Protein AF-A0A7S1CTX1-F1 (afdb_monomer_lite)

Radius of gyration: 21.97 Å; chains: 1; bounding box: 51×62×49 Å

Structure (mmCIF, N/CA/C/O backbone):
data_AF-A0A7S1CTX1-F1
#
_entry.id   AF-A0A7S1CTX1-F1
#
loop_
_atom_site.group_PDB
_atom_site.id
_atom_site.type_symbol
_atom_site.label_atom_id
_atom_site.label_alt_id
_atom_site.label_comp_id
_atom_site.label_asym_id
_atom_site.label_entity_id
_atom_site.label_seq_id
_atom_site.pdbx_PDB_ins_code
_atom_site.Cartn_x
_atom_site.Cartn_y
_atom_site.Cartn_z
_atom_site.occupancy
_atom_site.B_iso_or_equiv
_atom_site.auth_seq_id
_atom_site.auth_comp_id
_atom_site.auth_asym_id
_atom_site.auth_atom_id
_atom_site.pdbx_PDB_model_num
ATOM 1 N N . TYR A 1 1 ? -3.863 -19.542 8.154 1.00 84.75 1 TYR A N 1
ATOM 2 C CA . TYR A 1 1 ? -3.007 -18.453 8.665 1.00 84.75 1 TYR A CA 1
ATOM 3 C C . TYR A 1 1 ? -3.850 -17.193 8.771 1.00 84.75 1 TYR A C 1
ATOM 5 O O . TYR A 1 1 ? -4.813 -17.083 8.024 1.00 84.75 1 TYR A O 1
ATOM 13 N N . VAL A 1 2 ? -3.545 -16.297 9.710 1.00 85.94 2 VAL A N 1
ATOM 14 C CA . VAL A 1 2 ? -4.169 -14.970 9.842 1.00 85.94 2 VAL A CA 1
ATOM 15 C C . VAL A 1 2 ? -3.058 -13.960 10.085 1.00 85.94 2 VAL A C 1
ATOM 17 O O . VAL A 1 2 ? -2.150 -14.244 10.861 1.00 85.94 2 VAL A O 1
ATOM 20 N N . VAL A 1 3 ? -3.109 -12.810 9.429 1.00 87.00 3 VAL A N 1
ATOM 21 C CA . VAL A 1 3 ? -2.122 -11.737 9.575 1.00 87.00 3 VAL A CA 1
ATOM 22 C C . VAL A 1 3 ? -2.869 -10.464 9.965 1.00 87.00 3 VAL A C 1
ATOM 24 O O . VAL A 1 3 ? -4.030 -10.299 9.593 1.00 87.00 3 VAL A O 1
ATOM 27 N N . SER A 1 4 ? -2.237 -9.605 10.766 1.00 87.00 4 SER A N 1
ATOM 28 C CA . SER A 1 4 ? -2.781 -8.267 11.018 1.00 87.00 4 SER A CA 1
ATOM 29 C C . SER A 1 4 ? -2.769 -7.451 9.722 1.00 87.00 4 SER A C 1
ATOM 31 O O . SER A 1 4 ? -1.933 -7.685 8.852 1.00 87.00 4 SER A O 1
ATOM 33 N N . MET A 1 5 ? -3.686 -6.499 9.586 1.00 87.31 5 MET A N 1
ATOM 34 C CA . MET A 1 5 ? -3.812 -5.701 8.368 1.00 87.31 5 MET A CA 1
ATOM 35 C C . MET A 1 5 ? -2.553 -4.872 8.092 1.00 87.31 5 MET A C 1
ATOM 37 O O . MET A 1 5 ? -2.053 -4.922 6.978 1.00 87.31 5 MET A O 1
ATOM 41 N N . ASP A 1 6 ? -1.997 -4.197 9.100 1.00 85.81 6 ASP A N 1
ATOM 42 C CA . ASP A 1 6 ? -0.818 -3.333 8.929 1.00 85.81 6 ASP A CA 1
ATOM 43 C C . ASP A 1 6 ? 0.400 -4.068 8.338 1.00 85.81 6 ASP A C 1
ATOM 45 O O . ASP A 1 6 ? 0.887 -3.648 7.291 1.00 85.81 6 ASP A O 1
ATOM 49 N N . PRO A 1 7 ? 0.884 -5.195 8.909 1.00 86.50 7 PRO A N 1
ATOM 50 C CA . PRO A 1 7 ? 2.005 -5.917 8.312 1.00 86.50 7 PRO A CA 1
ATOM 51 C C . PRO A 1 7 ? 1.660 -6.542 6.961 1.00 86.50 7 PRO A C 1
ATOM 53 O O . PRO A 1 7 ? 2.553 -6.717 6.138 1.00 86.50 7 PRO A O 1
ATOM 56 N N . TYR A 1 8 ? 0.386 -6.875 6.719 1.00 88.81 8 TYR A N 1
ATOM 57 C CA . TYR A 1 8 ? -0.061 -7.338 5.410 1.00 88.81 8 TYR A CA 1
ATOM 58 C C . TYR A 1 8 ? 0.026 -6.241 4.348 1.00 88.81 8 TYR A C 1
ATOM 60 O O . TYR A 1 8 ? 0.613 -6.480 3.298 1.00 88.81 8 TYR A O 1
ATOM 68 N N . LEU A 1 9 ? -0.509 -5.052 4.630 1.00 88.50 9 LEU A N 1
ATOM 69 C CA . LEU A 1 9 ? -0.451 -3.911 3.721 1.00 88.50 9 LEU A CA 1
ATOM 70 C C . LEU A 1 9 ? 0.983 -3.459 3.479 1.00 88.50 9 LEU A C 1
ATOM 72 O O . LEU A 1 9 ? 1.321 -3.210 2.331 1.00 88.50 9 LEU A O 1
ATOM 76 N N . GLN A 1 10 ? 1.826 -3.429 4.514 1.00 86.00 10 GLN A N 1
ATOM 77 C CA . GLN A 1 10 ? 3.241 -3.096 4.358 1.00 86.00 10 GLN A CA 1
ATOM 78 C C . GLN A 1 10 ? 3.919 -4.049 3.368 1.00 86.00 10 GLN A C 1
ATOM 80 O O . GLN A 1 10 ? 4.393 -3.619 2.327 1.00 86.00 10 GLN A O 1
ATOM 85 N N . ALA A 1 11 ? 3.864 -5.359 3.625 1.00 85.75 11 ALA A N 1
ATOM 86 C CA . ALA A 1 11 ? 4.488 -6.339 2.739 1.00 85.75 11 ALA A CA 1
ATOM 87 C C . ALA A 1 11 ? 3.868 -6.358 1.330 1.00 85.75 11 ALA A C 1
ATOM 89 O O . ALA A 1 11 ? 4.555 -6.672 0.359 1.00 85.75 11 ALA A O 1
ATOM 90 N N . TYR A 1 12 ? 2.570 -6.057 1.216 1.00 86.81 12 TYR A N 1
ATOM 91 C CA . TYR A 1 12 ?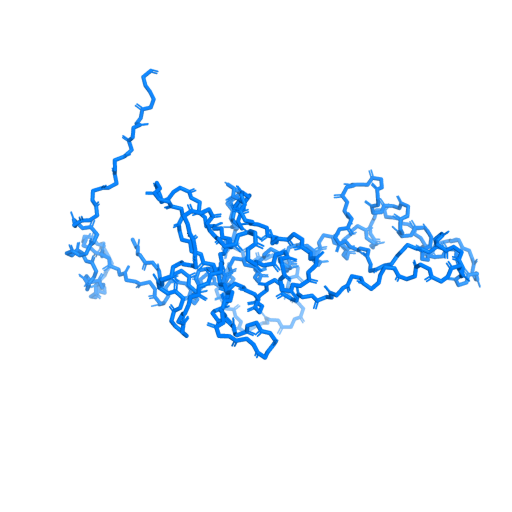 1.887 -5.953 -0.068 1.00 86.81 12 TYR A CA 1
ATOM 92 C C . TYR A 1 12 ? 2.392 -4.758 -0.878 1.00 86.81 12 TYR A C 1
ATOM 94 O O . TYR A 1 12 ? 2.821 -4.934 -2.015 1.00 86.81 12 TYR A O 1
ATOM 102 N N . LEU A 1 13 ? 2.372 -3.564 -0.284 1.00 86.19 13 LEU A N 1
ATOM 103 C CA . LEU A 1 13 ? 2.816 -2.333 -0.933 1.00 86.19 13 LEU A CA 1
ATOM 104 C C . LEU A 1 13 ? 4.307 -2.395 -1.271 1.00 86.19 13 LEU A C 1
ATOM 106 O O . LEU A 1 13 ? 4.663 -2.075 -2.400 1.00 86.19 13 LEU A O 1
ATOM 110 N N . ASP A 1 14 ? 5.138 -2.927 -0.369 1.00 83.06 14 ASP A N 1
ATOM 111 C CA . ASP A 1 14 ? 6.567 -3.151 -0.619 1.00 83.06 14 ASP A CA 1
ATOM 112 C C . ASP A 1 14 ? 6.781 -4.071 -1.831 1.00 83.06 14 ASP A C 1
ATOM 114 O O . ASP A 1 14 ? 7.590 -3.783 -2.711 1.00 83.06 14 ASP A O 1
ATOM 118 N N . SER A 1 15 ? 6.038 -5.183 -1.920 1.00 81.88 15 SER A N 1
ATOM 119 C CA . SER A 1 15 ? 6.163 -6.099 -3.062 1.00 81.88 15 SER A CA 1
ATOM 120 C C . SER A 1 15 ? 5.681 -5.460 -4.361 1.00 81.88 15 SER A C 1
ATOM 122 O O . SER A 1 15 ? 6.286 -5.702 -5.404 1.00 81.88 15 SER A O 1
ATOM 124 N N . VAL A 1 16 ? 4.594 -4.686 -4.321 1.00 82.94 16 VAL A N 1
ATOM 125 C CA . VAL A 1 16 ? 4.087 -3.970 -5.498 1.00 82.94 16 VAL A CA 1
ATOM 126 C C . VAL A 1 16 ? 5.106 -2.932 -5.962 1.00 82.94 16 VAL A C 1
ATOM 128 O O . VAL A 1 16 ? 5.392 -2.885 -7.154 1.00 82.94 16 VAL A O 1
ATOM 131 N N . GLN A 1 17 ? 5.697 -2.163 -5.044 1.00 82.88 17 GLN A N 1
ATOM 132 C CA . GLN A 1 17 ? 6.730 -1.174 -5.352 1.00 82.88 17 GLN A CA 1
ATOM 133 C C . GLN A 1 17 ? 7.965 -1.833 -5.976 1.00 82.88 17 GLN A C 1
ATOM 135 O O . GLN A 1 17 ? 8.401 -1.414 -7.043 1.00 82.88 17 GLN A O 1
ATOM 140 N N . GLN A 1 18 ? 8.471 -2.923 -5.393 1.00 82.00 18 GLN A N 1
ATOM 141 C CA . GLN A 1 18 ? 9.609 -3.664 -5.953 1.00 82.00 18 GLN A CA 1
ATOM 142 C C . GLN A 1 18 ? 9.322 -4.216 -7.355 1.00 82.00 18 GLN A C 1
ATOM 144 O O . GLN A 1 18 ? 10.168 -4.134 -8.248 1.00 82.00 18 GLN A O 1
ATOM 149 N N . ASP A 1 19 ? 8.133 -4.787 -7.568 1.00 82.25 19 ASP A N 1
ATOM 150 C CA . ASP A 1 19 ? 7.748 -5.318 -8.876 1.00 82.25 19 ASP A CA 1
ATOM 151 C C . ASP A 1 19 ? 7.586 -4.172 -9.900 1.00 82.25 19 ASP A C 1
ATOM 153 O O . ASP A 1 19 ? 7.975 -4.316 -11.062 1.00 82.25 19 ASP A O 1
ATOM 157 N N . GLN A 1 20 ? 7.054 -3.019 -9.481 1.00 84.81 20 GLN A N 1
ATOM 158 C CA . GLN A 1 20 ? 6.972 -1.810 -10.301 1.00 84.81 20 GLN A CA 1
ATOM 159 C C . GLN A 1 20 ? 8.365 -1.296 -10.681 1.00 84.81 20 GLN A C 1
ATOM 161 O O . GLN A 1 20 ? 8.631 -1.157 -11.875 1.00 84.81 20 GLN A O 1
ATOM 166 N N . GLU A 1 21 ? 9.264 -1.100 -9.715 1.00 84.56 21 GLU A N 1
ATOM 167 C CA . GLU A 1 21 ? 10.652 -0.672 -9.932 1.00 84.56 21 GLU A CA 1
ATOM 168 C C . GLU A 1 21 ? 11.381 -1.603 -10.904 1.00 84.56 21 GLU A C 1
ATOM 170 O O . GLU A 1 21 ? 11.943 -1.147 -11.905 1.00 84.56 21 GLU A O 1
ATOM 175 N N . TYR A 1 22 ? 11.292 -2.917 -10.680 1.00 84.56 22 TYR A N 1
ATOM 176 C CA . TYR A 1 22 ? 11.869 -3.915 -11.577 1.00 84.56 22 TYR A CA 1
ATOM 177 C C . TYR A 1 22 ? 11.322 -3.784 -13.002 1.00 84.56 22 TYR A C 1
ATOM 179 O O . TYR A 1 22 ? 12.086 -3.785 -13.971 1.00 84.56 22 TYR A O 1
ATOM 187 N N . ASN A 1 23 ? 10.000 -3.647 -13.151 1.00 85.94 23 ASN A N 1
ATOM 188 C CA . ASN A 1 23 ? 9.375 -3.477 -14.459 1.00 85.94 23 ASN A CA 1
ATOM 189 C C . ASN A 1 23 ? 9.864 -2.192 -15.142 1.00 85.94 23 ASN A C 1
ATOM 191 O O . ASN A 1 23 ? 10.176 -2.227 -16.336 1.00 85.94 23 ASN A O 1
ATOM 195 N N . CYS A 1 24 ? 9.981 -1.083 -14.403 1.00 88.31 24 CYS A N 1
ATOM 196 C CA . CYS A 1 24 ? 10.507 0.179 -14.921 1.00 88.31 24 CYS A CA 1
ATOM 197 C C . CYS A 1 24 ? 11.950 0.022 -15.417 1.00 88.31 24 CYS A C 1
ATOM 199 O O . CYS A 1 24 ? 12.256 0.396 -16.552 1.00 88.31 24 CYS A O 1
ATOM 201 N N . GLU A 1 25 ? 12.834 -0.577 -14.613 1.00 86.81 25 GLU A N 1
ATOM 202 C CA . GLU A 1 25 ? 14.235 -0.816 -14.982 1.00 86.81 25 GLU A CA 1
ATOM 203 C C . GLU A 1 25 ? 14.375 -1.758 -16.182 1.00 86.81 25 GLU A C 1
ATOM 205 O O . GLU A 1 25 ? 15.194 -1.522 -17.084 1.00 86.81 25 GLU A O 1
ATOM 210 N N . TYR A 1 26 ? 13.558 -2.812 -16.219 1.00 85.88 26 TYR A N 1
ATOM 211 C CA . TYR A 1 26 ? 13.533 -3.773 -17.312 1.00 85.88 26 TYR A CA 1
ATOM 212 C C . TYR A 1 26 ? 13.099 -3.112 -18.621 1.00 85.88 26 TYR A C 1
ATOM 214 O O . TYR A 1 26 ? 13.799 -3.245 -19.632 1.00 85.88 26 TYR A O 1
ATOM 222 N N . ALA A 1 27 ? 11.985 -2.374 -18.600 1.00 87.00 27 ALA A N 1
ATOM 223 C CA . ALA A 1 27 ? 11.465 -1.664 -19.761 1.00 87.00 27 ALA A CA 1
ATOM 224 C C . ALA A 1 27 ? 12.459 -0.597 -20.241 1.00 87.00 27 ALA A C 1
ATOM 226 O O . ALA A 1 27 ? 12.798 -0.566 -21.429 1.00 87.00 27 ALA A O 1
ATOM 227 N N . ARG A 1 28 ? 13.022 0.199 -19.322 1.00 85.50 28 ARG A N 1
ATOM 228 C CA . ARG A 1 28 ? 14.090 1.172 -19.602 1.00 85.50 28 ARG A CA 1
ATOM 229 C C . ARG A 1 28 ? 15.272 0.533 -20.332 1.00 85.50 28 ARG A C 1
ATOM 231 O O . ARG A 1 28 ? 15.699 1.024 -21.379 1.00 85.50 28 ARG A O 1
ATOM 238 N N . SER A 1 29 ? 15.783 -0.576 -19.803 1.00 84.12 29 SER A N 1
ATOM 239 C CA . SER A 1 29 ? 17.017 -1.196 -20.296 1.00 84.12 29 SER A CA 1
ATOM 240 C C . SER A 1 29 ? 16.830 -2.013 -21.575 1.00 84.12 29 SER A C 1
ATOM 242 O O . SER A 1 29 ? 17.729 -2.045 -22.417 1.00 84.12 29 SER A O 1
ATOM 244 N N . ASN A 1 30 ? 15.686 -2.683 -21.737 1.00 83.56 30 ASN A N 1
ATOM 245 C CA . ASN A 1 30 ? 15.504 -3.699 -22.780 1.00 83.56 30 ASN A CA 1
ATOM 246 C C . ASN A 1 30 ? 14.468 -3.326 -23.843 1.00 83.56 30 ASN A C 1
ATOM 248 O O . ASN A 1 30 ? 14.517 -3.871 -24.946 1.00 83.56 30 ASN A O 1
ATOM 252 N N . GLU A 1 31 ? 13.540 -2.418 -23.541 1.00 86.62 31 GLU A N 1
ATOM 253 C CA . GLU A 1 31 ? 12.370 -2.182 -24.392 1.00 86.62 31 GLU A CA 1
ATOM 254 C C . GLU A 1 31 ? 12.309 -0.759 -24.950 1.00 86.62 31 GLU A C 1
ATOM 256 O O . GLU A 1 31 ? 11.983 -0.586 -26.125 1.00 86.62 31 GLU A O 1
ATOM 261 N N . CYS A 1 32 ? 12.653 0.253 -24.150 1.00 85.00 32 CYS A N 1
ATOM 262 C CA . CYS A 1 32 ? 12.519 1.655 -24.543 1.00 85.00 32 CYS A CA 1
ATOM 263 C C . CYS A 1 32 ? 13.621 2.125 -25.503 1.00 85.00 32 CYS A C 1
ATOM 265 O O . CYS A 1 32 ? 13.388 3.000 -26.333 1.00 85.00 32 CYS A O 1
ATOM 267 N N . GLY A 1 33 ? 14.820 1.531 -25.448 1.00 80.19 33 GLY A N 1
ATOM 268 C CA . GLY A 1 33 ? 15.879 1.778 -26.438 1.00 80.19 33 GLY A CA 1
ATOM 269 C C . GLY A 1 33 ? 16.390 3.227 -26.505 1.00 80.19 33 GLY A C 1
ATOM 270 O O . GLY A 1 33 ? 17.017 3.606 -27.497 1.00 80.19 33 GLY A O 1
ATOM 271 N N . CYS A 1 34 ? 16.157 4.033 -25.465 1.00 78.00 34 CYS A N 1
ATOM 272 C CA . CYS A 1 34 ? 16.437 5.473 -25.457 1.00 78.00 34 CYS A CA 1
ATOM 273 C C . CYS A 1 34 ? 17.939 5.825 -25.433 1.00 78.00 34 CYS A C 1
ATOM 275 O O . CYS A 1 34 ? 18.313 6.949 -25.754 1.00 78.00 34 CYS A O 1
ATOM 277 N N . TYR A 1 35 ? 18.823 4.859 -25.153 1.00 67.38 35 TYR A N 1
ATOM 278 C CA . TYR A 1 35 ? 20.280 5.052 -25.062 1.00 67.38 35 TYR A CA 1
ATOM 279 C C . TYR A 1 35 ? 21.016 5.277 -26.404 1.00 67.38 35 TYR A C 1
ATOM 281 O O . TYR A 1 35 ? 22.217 5.533 -26.392 1.00 67.38 35 TYR A O 1
ATOM 289 N N . ASN A 1 36 ? 20.344 5.189 -27.562 1.00 57.12 36 ASN A N 1
ATOM 290 C CA . ASN A 1 36 ? 20.993 5.257 -28.887 1.00 57.12 36 ASN A CA 1
ATOM 291 C C . ASN A 1 36 ? 20.705 6.530 -29.710 1.00 57.12 36 ASN A C 1
ATOM 293 O O . ASN A 1 36 ? 21.200 6.646 -30.834 1.00 57.12 36 ASN A O 1
ATOM 297 N N . ASN A 1 37 ? 19.944 7.493 -29.181 1.00 51.88 37 ASN A N 1
ATOM 298 C CA . ASN A 1 37 ? 19.634 8.742 -29.883 1.00 51.88 37 ASN A CA 1
ATOM 299 C C . ASN A 1 37 ? 20.464 9.882 -29.272 1.00 51.88 37 ASN A C 1
ATOM 301 O O . ASN A 1 37 ? 20.186 10.326 -28.169 1.00 51.88 37 ASN A O 1
ATOM 305 N N . GLY A 1 38 ? 21.537 10.272 -29.966 1.00 49.19 38 GLY A N 1
ATOM 306 C CA . GLY A 1 38 ? 22.668 11.035 -29.424 1.00 49.19 38 GLY A CA 1
ATOM 307 C C . GLY A 1 38 ? 22.374 12.292 -28.587 1.00 49.19 38 GLY A C 1
ATOM 308 O O . GLY A 1 38 ? 21.466 13.056 -28.884 1.00 49.19 38 GLY A O 1
ATOM 309 N N . ASP A 1 39 ? 23.246 12.485 -27.591 1.00 47.75 39 ASP A N 1
ATOM 310 C CA . ASP A 1 39 ? 23.743 13.692 -26.897 1.00 47.75 39 ASP A CA 1
ATOM 311 C C . ASP A 1 39 ? 22.807 14.848 -26.480 1.00 47.75 39 ASP A C 1
ATOM 313 O O . ASP A 1 39 ? 23.293 15.779 -25.835 1.00 47.75 39 ASP A O 1
ATOM 317 N N . ASP A 1 40 ? 21.500 14.818 -26.743 1.00 53.91 40 ASP A N 1
ATOM 318 C CA . ASP A 1 40 ? 20.582 15.856 -26.258 1.00 53.91 40 ASP A CA 1
ATOM 319 C C . ASP A 1 40 ? 19.831 15.365 -25.013 1.00 53.91 40 ASP A C 1
ATOM 321 O O . ASP A 1 40 ? 18.869 14.600 -25.101 1.00 53.91 40 ASP A O 1
ATOM 325 N N . TYR A 1 41 ? 20.267 15.832 -23.839 1.00 51.22 41 TYR A N 1
ATOM 326 C CA . TYR A 1 41 ? 19.715 15.507 -22.512 1.00 51.22 41 TYR A CA 1
ATOM 327 C C . TYR A 1 41 ? 18.174 15.602 -22.427 1.00 51.22 41 TYR A C 1
ATOM 329 O O . TYR A 1 41 ? 17.567 14.867 -21.658 1.00 51.22 41 TYR A O 1
ATOM 337 N N . GLY A 1 42 ? 17.524 16.445 -23.241 1.00 55.97 42 GLY A N 1
ATOM 338 C CA . GLY A 1 42 ? 16.058 16.584 -23.279 1.00 55.97 42 GLY A CA 1
ATOM 339 C C . GLY A 1 42 ? 15.311 15.556 -24.143 1.00 55.97 42 GLY A C 1
ATOM 340 O O . GLY A 1 42 ? 14.082 15.543 -24.141 1.00 55.97 42 GLY A O 1
ATOM 341 N N . THR A 1 43 ? 16.015 14.714 -24.905 1.00 66.38 43 THR A N 1
ATOM 342 C CA . THR A 1 43 ? 15.404 13.660 -25.741 1.00 66.38 43 THR A CA 1
ATOM 343 C C . THR A 1 43 ? 15.278 12.327 -25.013 1.00 66.38 43 THR A C 1
ATOM 345 O O . THR A 1 43 ? 14.385 11.548 -25.337 1.00 66.38 43 THR A O 1
ATOM 348 N N . PHE A 1 44 ? 16.131 12.085 -24.014 1.00 76.94 44 PHE A N 1
ATOM 349 C CA . PHE A 1 44 ? 16.135 10.846 -23.241 1.00 76.94 44 PHE A CA 1
ATOM 350 C C . PHE A 1 44 ? 14.900 10.740 -22.339 1.00 76.94 44 PHE A C 1
ATOM 352 O O . PHE A 1 44 ? 14.148 9.781 -22.454 1.00 76.94 44 PHE A O 1
ATOM 359 N N . GLU A 1 45 ? 14.629 11.767 -21.533 1.00 79.62 45 GLU A N 1
ATOM 360 C CA . GLU A 1 45 ? 13.484 11.799 -20.611 1.00 79.62 45 GLU A CA 1
ATOM 361 C C . GLU A 1 45 ? 12.138 11.764 -21.354 1.00 79.62 45 GLU A C 1
ATOM 363 O O . GLU A 1 45 ? 11.241 11.012 -20.992 1.00 79.62 45 GLU A O 1
ATOM 368 N N . LYS A 1 46 ? 12.024 12.487 -22.478 1.00 83.44 46 LYS A N 1
ATOM 369 C CA . LYS A 1 46 ? 10.848 12.423 -23.367 1.00 83.44 46 LYS A CA 1
ATOM 370 C C . LYS A 1 46 ? 10.662 11.046 -24.003 1.00 83.44 46 LYS A C 1
ATOM 372 O O . LYS A 1 46 ? 9.535 10.580 -24.124 1.00 83.44 46 LYS A O 1
ATOM 377 N N . CYS A 1 47 ? 11.758 10.391 -24.389 1.00 85.31 47 CYS A N 1
ATOM 378 C CA . CYS A 1 47 ? 11.727 9.034 -24.930 1.00 85.31 47 CYS A CA 1
ATOM 379 C C . CYS A 1 47 ? 11.266 8.013 -23.880 1.00 85.31 47 CYS A C 1
ATOM 381 O O . CYS A 1 47 ? 10.434 7.162 -24.195 1.00 85.31 47 CYS A O 1
ATOM 383 N N . GLU A 1 48 ? 11.772 8.102 -22.645 1.00 86.06 48 GLU A N 1
ATOM 384 C CA . GLU A 1 48 ? 11.339 7.234 -21.542 1.00 86.06 48 GLU A CA 1
ATOM 385 C C . GLU A 1 48 ? 9.871 7.470 -21.193 1.00 86.06 48 GLU A C 1
ATOM 387 O O . GLU A 1 48 ? 9.104 6.509 -21.153 1.00 86.06 48 GLU A O 1
ATOM 392 N N . TYR A 1 49 ? 9.467 8.735 -21.045 1.00 87.69 49 TYR A N 1
ATOM 393 C CA . TYR A 1 49 ? 8.076 9.118 -20.822 1.00 87.69 49 TYR A CA 1
ATOM 394 C C . TYR A 1 49 ? 7.156 8.515 -21.887 1.00 87.69 49 TYR A C 1
ATOM 396 O O . TYR A 1 49 ? 6.233 7.771 -21.563 1.00 87.69 49 TYR A O 1
ATOM 404 N N . ASP A 1 50 ? 7.437 8.757 -23.173 1.00 87.00 50 ASP A N 1
ATOM 405 C CA . ASP A 1 50 ? 6.622 8.220 -24.265 1.00 87.00 50 ASP A CA 1
ATOM 406 C C . ASP A 1 50 ? 6.581 6.687 -24.237 1.00 87.00 50 ASP A C 1
ATOM 408 O O . ASP A 1 50 ? 5.541 6.085 -24.507 1.00 87.00 50 ASP A O 1
ATOM 412 N N . CYS A 1 51 ? 7.702 6.033 -23.925 1.00 90.69 51 CYS A N 1
ATOM 413 C CA . CYS A 1 51 ? 7.767 4.580 -23.830 1.00 90.69 51 CYS A CA 1
ATOM 414 C C . CYS A 1 51 ? 6.864 4.038 -22.714 1.00 90.69 51 CYS A C 1
ATOM 416 O O . CYS A 1 51 ? 6.056 3.140 -22.970 1.00 90.69 51 CYS A O 1
ATOM 418 N N . PHE A 1 52 ? 6.981 4.588 -21.504 1.00 92.50 52 PHE A N 1
ATOM 419 C CA . PHE A 1 52 ? 6.212 4.155 -20.340 1.00 92.50 52 PHE A CA 1
ATOM 420 C C . PHE A 1 52 ? 4.720 4.443 -20.506 1.00 92.50 52 PHE A C 1
ATOM 422 O O . PHE A 1 52 ? 3.905 3.535 -20.332 1.00 92.50 52 PHE A O 1
ATOM 429 N N . MET A 1 53 ? 4.353 5.642 -20.971 1.00 89.00 53 MET A N 1
ATOM 430 C CA . MET A 1 53 ? 2.955 5.993 -21.247 1.00 89.00 53 MET A CA 1
ATOM 431 C C . MET A 1 53 ? 2.330 5.070 -22.304 1.00 89.00 53 MET A C 1
ATOM 433 O O . MET A 1 53 ? 1.203 4.609 -22.146 1.00 89.00 53 MET A O 1
ATOM 437 N N . ASN A 1 54 ? 3.065 4.722 -23.370 1.00 88.00 54 ASN A N 1
ATOM 438 C CA . ASN A 1 54 ? 2.571 3.783 -24.388 1.00 88.00 54 ASN A CA 1
ATOM 439 C C . ASN A 1 54 ? 2.398 2.347 -23.864 1.00 88.00 54 ASN A C 1
ATOM 441 O O . ASN A 1 54 ? 1.694 1.548 -24.488 1.00 88.00 54 ASN A O 1
ATOM 445 N N . LYS A 1 55 ? 3.053 2.004 -22.752 1.00 89.69 55 LYS A N 1
ATOM 446 C CA . LYS A 1 55 ? 2.984 0.688 -22.110 1.00 89.69 55 LYS A CA 1
ATOM 447 C C . LYS A 1 55 ? 1.990 0.630 -20.948 1.00 89.69 55 LYS A C 1
ATOM 449 O O . LYS A 1 55 ? 1.791 -0.462 -20.423 1.00 89.69 55 LYS A O 1
ATOM 454 N N . GLY A 1 56 ? 1.354 1.746 -20.582 1.00 86.50 56 GLY A N 1
ATOM 455 C CA . GLY A 1 56 ? 0.522 1.821 -19.375 1.00 86.50 56 GLY A CA 1
ATOM 456 C C . GLY A 1 56 ? 1.350 1.630 -18.103 1.00 86.50 56 GLY A C 1
ATOM 457 O O . GLY A 1 56 ? 0.942 0.922 -17.187 1.00 86.50 56 GLY A O 1
ATOM 458 N N . MET A 1 57 ? 2.578 2.153 -18.118 1.00 88.44 57 MET A N 1
ATOM 459 C CA . MET A 1 57 ? 3.513 2.136 -16.996 1.00 88.44 57 MET A CA 1
ATOM 460 C C . MET A 1 57 ? 3.658 3.553 -16.442 1.00 88.44 57 MET A C 1
ATOM 462 O O . MET A 1 57 ? 4.768 4.030 -16.225 1.00 88.44 57 MET A O 1
ATOM 466 N N . GLU A 1 58 ? 2.538 4.258 -16.268 1.00 86.12 58 GLU A N 1
ATOM 467 C CA . GLU A 1 58 ? 2.522 5.645 -15.789 1.00 86.12 58 GLU A CA 1
ATOM 468 C C . GLU A 1 58 ? 3.206 5.781 -14.420 1.00 86.12 58 GLU A C 1
ATOM 470 O O . GLU A 1 58 ? 3.845 6.788 -14.156 1.00 86.12 58 GLU A O 1
ATOM 475 N N . TYR A 1 59 ? 3.173 4.723 -13.605 1.00 83.00 59 TYR A N 1
ATOM 476 C CA . TYR A 1 59 ? 3.870 4.633 -12.317 1.00 83.00 59 TYR A CA 1
ATOM 477 C C . TYR A 1 59 ? 5.410 4.680 -12.415 1.00 83.00 59 TYR A C 1
ATOM 479 O O . TYR A 1 59 ? 6.077 4.799 -11.396 1.00 83.00 59 TYR A O 1
ATOM 487 N N . CYS A 1 60 ? 5.997 4.559 -13.612 1.00 85.50 60 CYS A N 1
ATOM 488 C CA . CYS A 1 60 ? 7.444 4.693 -13.835 1.00 85.50 60 CYS A CA 1
ATOM 489 C C . CYS A 1 60 ? 7.885 6.133 -14.140 1.00 85.50 60 CYS A C 1
ATOM 491 O O . CYS A 1 60 ? 9.050 6.356 -14.484 1.00 85.50 60 CYS A O 1
ATOM 493 N N . VAL A 1 61 ? 6.950 7.084 -14.131 1.00 84.31 61 VAL A N 1
ATOM 494 C CA . VAL A 1 61 ? 7.160 8.454 -14.591 1.00 84.31 61 VAL A CA 1
ATOM 495 C C . VAL A 1 61 ? 6.948 9.425 -13.436 1.00 84.31 61 VAL A C 1
ATOM 497 O O . VAL A 1 61 ? 5.821 9.616 -13.000 1.00 84.31 61 VAL A O 1
ATOM 500 N N . ASP A 1 62 ? 8.014 10.112 -13.025 1.00 75.88 62 ASP A N 1
ATOM 501 C CA . ASP A 1 62 ? 7.937 11.105 -11.941 1.00 75.88 62 ASP A CA 1
ATOM 502 C C . ASP A 1 62 ? 7.334 12.439 -12.404 1.00 75.88 62 ASP A C 1
ATOM 504 O O . ASP A 1 62 ? 6.759 13.180 -11.618 1.00 75.88 62 ASP A O 1
ATOM 508 N N . ASN A 1 63 ? 7.533 12.807 -13.674 1.00 78.69 63 ASN A N 1
ATOM 509 C CA . ASN A 1 63 ? 7.109 14.096 -14.216 1.00 78.69 63 ASN A CA 1
ATOM 510 C C . ASN A 1 63 ? 6.823 14.005 -15.716 1.00 78.69 63 ASN A C 1
ATOM 512 O O . ASN A 1 63 ? 7.440 13.225 -16.440 1.00 78.69 63 ASN A O 1
ATOM 516 N N . ASN A 1 64 ? 5.921 14.858 -16.209 1.00 80.62 64 ASN A N 1
ATOM 517 C CA . ASN A 1 64 ? 5.679 15.002 -17.641 1.00 80.62 64 ASN A CA 1
ATOM 518 C C . ASN A 1 64 ? 6.693 15.980 -18.276 1.00 80.62 64 ASN A C 1
ATOM 520 O O . ASN A 1 64 ? 6.537 17.193 -18.118 1.00 80.62 64 ASN A O 1
ATOM 524 N N . PRO A 1 65 ? 7.670 15.515 -19.082 1.00 78.19 65 PRO A N 1
ATOM 525 C CA . PRO A 1 65 ? 8.686 16.372 -19.697 1.00 78.19 65 PRO A CA 1
ATOM 526 C C . PRO A 1 65 ? 8.142 17.236 -20.853 1.00 78.19 65 PRO A C 1
ATOM 528 O O . PRO A 1 65 ? 8.891 17.998 -21.477 1.00 78.19 65 PRO A O 1
ATOM 531 N N . TYR A 1 66 ? 6.854 17.100 -21.190 1.00 78.50 66 TYR A N 1
ATOM 532 C CA . TYR A 1 66 ? 6.127 17.962 -22.126 1.00 78.50 66 TYR A CA 1
ATOM 533 C C . TYR A 1 66 ? 5.336 19.075 -21.442 1.00 78.50 66 TYR A C 1
ATOM 535 O O . TYR A 1 66 ? 4.782 19.921 -22.147 1.00 78.50 66 TYR A O 1
ATOM 543 N N . ALA A 1 67 ? 5.273 19.089 -20.108 1.00 75.75 67 ALA A N 1
ATOM 544 C CA . ALA A 1 67 ? 4.756 20.237 -19.388 1.00 75.75 67 ALA A CA 1
ATOM 545 C C . ALA A 1 67 ? 5.712 21.412 -19.644 1.00 75.75 67 ALA A C 1
ATOM 547 O O . ALA A 1 67 ? 6.824 21.464 -19.118 1.00 75.75 67 ALA A O 1
ATOM 548 N N . GLU A 1 68 ? 5.323 22.324 -20.540 1.00 56.00 68 GLU A N 1
ATOM 549 C CA . GLU A 1 68 ? 6.004 23.611 -20.657 1.00 56.00 68 GLU A CA 1
ATOM 550 C C . GLU A 1 68 ? 5.905 24.320 -19.301 1.00 56.00 68 GLU A C 1
ATOM 552 O O . GLU A 1 68 ? 4.909 24.158 -18.601 1.00 56.00 68 GLU A O 1
ATOM 557 N N . ASP A 1 69 ? 6.958 25.055 -18.941 1.00 53.16 69 ASP A N 1
ATOM 558 C CA . ASP A 1 69 ? 7.209 25.789 -17.690 1.00 53.16 69 ASP A CA 1
ATOM 559 C C . ASP A 1 69 ? 6.155 26.892 -17.415 1.00 53.16 69 ASP A C 1
ATOM 561 O O . ASP A 1 69 ? 6.459 28.074 -17.269 1.00 53.16 69 ASP A O 1
ATOM 565 N N . ASP A 1 70 ? 4.878 26.513 -17.410 1.00 39.28 70 ASP A N 1
ATOM 566 C CA . ASP A 1 70 ? 3.689 27.359 -17.332 1.00 39.28 70 ASP A CA 1
ATOM 567 C C . ASP A 1 70 ? 2.989 27.122 -15.984 1.00 39.28 70 ASP A C 1
ATOM 569 O O . ASP A 1 70 ? 1.774 26.949 -15.892 1.00 39.28 70 ASP A O 1
ATOM 573 N N . GLY A 1 71 ? 3.794 27.063 -14.915 1.00 44.47 71 GLY A N 1
ATOM 574 C CA . GLY A 1 71 ? 3.363 27.188 -13.516 1.00 44.47 71 GLY A CA 1
ATOM 575 C C . GLY A 1 71 ? 2.375 26.140 -12.992 1.00 44.47 71 GLY A C 1
ATOM 576 O O . GLY A 1 71 ? 1.925 26.269 -11.858 1.00 44.47 71 GLY A O 1
ATOM 577 N N . GLN A 1 72 ? 2.044 25.122 -13.783 1.00 41.12 72 GLN A N 1
ATOM 578 C CA . GLN A 1 72 ? 1.264 23.952 -13.391 1.00 41.12 72 GLN A CA 1
ATOM 579 C C . GLN A 1 72 ? 2.227 22.786 -13.175 1.00 41.12 72 GLN A C 1
ATOM 581 O O . GLN A 1 72 ? 2.133 21.750 -13.826 1.00 41.12 72 GLN A O 1
ATOM 586 N N . GLN A 1 73 ? 3.187 22.976 -12.265 1.00 42.03 73 GLN A N 1
ATOM 587 C CA . GLN A 1 73 ? 3.617 21.840 -11.462 1.00 42.03 73 GLN A CA 1
ATOM 588 C C . GLN A 1 73 ? 2.361 21.442 -10.695 1.00 42.03 73 GLN A C 1
ATOM 590 O O . GLN A 1 73 ? 1.965 22.124 -9.748 1.00 42.03 73 GLN A O 1
ATOM 595 N N . GLU A 1 74 ? 1.664 20.410 -11.167 1.00 43.88 74 GLU A N 1
ATOM 596 C CA . GLU A 1 74 ? 0.902 19.610 -10.228 1.00 43.88 74 GLU A CA 1
ATOM 597 C C . GLU A 1 74 ? 1.969 19.074 -9.279 1.00 43.88 74 GLU A C 1
ATOM 599 O O . GLU A 1 74 ? 2.706 18.151 -9.606 1.00 43.88 74 GLU A O 1
ATOM 604 N N . GLU A 1 75 ? 2.154 19.765 -8.150 1.00 42.56 75 GLU A N 1
ATOM 605 C CA . GLU A 1 75 ? 2.651 19.127 -6.945 1.00 42.56 75 GLU A CA 1
ATOM 606 C C . GLU A 1 75 ? 1.646 17.993 -6.701 1.00 42.56 75 GLU A C 1
ATOM 608 O O . GLU A 1 75 ? 0.620 18.166 -6.031 1.00 42.56 75 GLU A O 1
ATOM 613 N N . GLU A 1 76 ? 1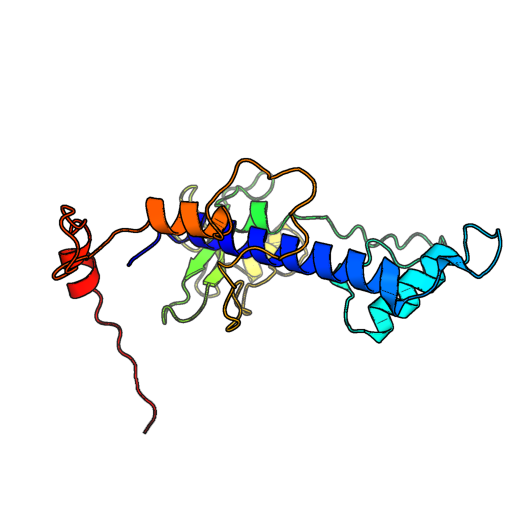.876 16.845 -7.347 1.00 44.88 76 GLU A N 1
ATOM 614 C CA . GLU A 1 76 ? 1.518 15.573 -6.758 1.00 44.88 76 GLU A CA 1
ATOM 615 C C . GLU A 1 76 ? 2.217 15.631 -5.411 1.00 44.88 76 GLU A C 1
ATOM 617 O O . GLU A 1 76 ? 3.427 15.453 -5.300 1.00 44.88 76 GLU A O 1
ATOM 622 N N . ASP A 1 77 ? 1.469 16.084 -4.400 1.00 44.97 77 ASP A N 1
ATOM 623 C CA . ASP A 1 77 ? 1.857 15.849 -3.030 1.00 44.97 77 ASP A CA 1
ATOM 624 C C . ASP A 1 77 ? 2.074 14.340 -2.993 1.00 44.97 77 ASP A C 1
ATOM 626 O O . ASP A 1 77 ? 1.109 13.573 -3.069 1.00 44.97 77 ASP A O 1
ATOM 630 N N . ASP A 1 78 ? 3.343 13.960 -2.987 1.00 46.28 78 ASP A N 1
ATOM 631 C CA . ASP A 1 78 ? 3.845 12.605 -2.884 1.00 46.28 78 ASP A CA 1
ATOM 632 C C . ASP A 1 78 ? 3.507 12.133 -1.467 1.00 46.28 78 ASP A C 1
ATOM 634 O O . ASP A 1 78 ? 4.326 12.117 -0.547 1.00 46.28 78 ASP A O 1
ATOM 638 N N . TRP A 1 79 ? 2.210 11.929 -1.227 1.00 53.78 79 TRP A N 1
ATOM 639 C CA . TRP A 1 79 ? 1.725 11.257 -0.044 1.00 53.78 79 TRP A CA 1
ATOM 640 C C . TRP A 1 79 ? 2.067 9.803 -0.276 1.00 53.78 79 TRP A C 1
ATOM 642 O O . TRP A 1 79 ? 1.350 9.105 -0.995 1.00 53.78 79 TRP A O 1
ATOM 652 N N . ASP A 1 80 ? 3.172 9.376 0.325 1.00 70.00 80 ASP A N 1
ATOM 653 C CA . ASP A 1 80 ? 3.555 7.979 0.336 1.00 70.00 80 ASP A CA 1
ATOM 654 C C . ASP A 1 80 ? 2.343 7.168 0.816 1.00 70.00 80 ASP A C 1
ATOM 656 O O . ASP A 1 80 ? 1.860 7.315 1.947 1.00 70.00 80 ASP A O 1
ATOM 660 N N . LEU A 1 81 ? 1.781 6.356 -0.083 1.00 76.81 81 LEU A N 1
ATOM 661 C CA . LEU A 1 81 ? 0.623 5.527 0.222 1.00 76.81 81 LEU A CA 1
ATOM 662 C C . LEU A 1 81 ? 0.921 4.647 1.444 1.00 76.81 81 LEU A C 1
ATOM 664 O O . LEU A 1 81 ? 0.008 4.391 2.232 1.00 76.81 81 LEU A O 1
ATOM 668 N N . MET A 1 82 ? 2.187 4.253 1.648 1.00 75.62 82 MET A N 1
ATOM 669 C CA . MET A 1 82 ? 2.630 3.522 2.838 1.00 75.62 82 MET A CA 1
ATOM 670 C C . MET A 1 82 ? 2.412 4.305 4.133 1.00 75.62 82 MET A C 1
ATOM 672 O O . MET A 1 82 ? 2.014 3.721 5.143 1.00 75.62 82 MET A O 1
ATOM 676 N N . ASP A 1 83 ? 2.615 5.618 4.113 1.00 80.50 83 ASP A N 1
ATOM 677 C CA . ASP A 1 83 ? 2.366 6.464 5.274 1.00 80.50 83 ASP A CA 1
ATOM 678 C C . ASP A 1 83 ? 0.862 6.589 5.536 1.00 80.50 83 ASP A C 1
ATOM 680 O O . ASP A 1 83 ? 0.413 6.468 6.678 1.00 80.50 83 ASP A O 1
ATOM 684 N N . MET A 1 84 ? 0.056 6.754 4.484 1.00 81.81 84 MET A N 1
ATOM 685 C CA . MET A 1 84 ? -1.392 6.920 4.626 1.00 81.81 84 MET A CA 1
ATOM 686 C C . MET A 1 84 ? -2.111 5.654 5.096 1.00 81.81 84 MET A C 1
ATOM 688 O O . MET A 1 84 ? -3.101 5.770 5.820 1.00 81.81 84 MET A O 1
ATOM 692 N N . VAL A 1 85 ? -1.668 4.457 4.693 1.00 89.06 85 VAL A N 1
ATOM 693 C CA . VAL A 1 85 ? -2.320 3.213 5.143 1.00 89.06 85 VAL A CA 1
ATOM 694 C C . VAL A 1 85 ? -2.164 2.993 6.643 1.00 89.06 85 VAL A C 1
ATOM 696 O O . VAL A 1 85 ? -3.040 2.379 7.261 1.00 89.06 85 VAL A O 1
ATOM 699 N N . GLN A 1 86 ? -1.094 3.523 7.236 1.00 89.12 86 GLN A N 1
ATOM 700 C CA . GLN A 1 86 ? -0.921 3.546 8.680 1.00 89.12 86 GLN A CA 1
ATOM 701 C C . GLN A 1 86 ? -1.821 4.613 9.304 1.00 89.12 86 GLN A C 1
ATOM 703 O O . GLN A 1 86 ? -2.123 5.639 8.702 1.00 89.12 86 GLN A O 1
ATOM 708 N N . CYS A 1 87 ? -2.257 4.385 10.544 1.00 91.44 87 CYS A N 1
ATOM 709 C CA . CYS A 1 87 ? -3.083 5.368 11.232 1.00 91.44 87 CYS A CA 1
ATOM 710 C C . CYS A 1 87 ? -2.282 6.647 11.512 1.00 91.44 87 CYS A C 1
ATOM 712 O O . CYS A 1 87 ? -1.423 6.671 12.398 1.00 91.44 87 CYS A O 1
ATOM 714 N N . GLN A 1 88 ? -2.573 7.715 10.773 1.00 91.31 88 GLN A N 1
ATOM 715 C CA . GLN A 1 88 ? -1.845 8.977 10.845 1.00 91.31 88 GLN A CA 1
ATOM 716 C C . GLN A 1 88 ? -2.772 10.164 11.064 1.00 91.31 88 GLN A C 1
ATOM 718 O O . GLN A 1 88 ? -3.884 10.227 10.550 1.00 91.31 88 GLN A O 1
ATOM 723 N N . GLN A 1 89 ? -2.310 11.147 11.832 1.00 91.44 89 GLN A N 1
ATOM 724 C CA . GLN A 1 89 ? -3.075 12.361 12.088 1.00 91.44 89 GLN A CA 1
ATOM 725 C C . GLN A 1 89 ? -3.099 13.261 10.846 1.00 91.44 89 GLN A C 1
ATOM 727 O O . GLN A 1 89 ? -2.055 13.600 10.296 1.00 91.44 89 GLN A O 1
ATOM 732 N N . LEU A 1 90 ? -4.282 13.734 10.450 1.00 87.62 90 LEU A N 1
ATOM 733 C CA . LEU A 1 90 ? -4.408 14.741 9.396 1.00 87.62 90 LEU A CA 1
ATOM 734 C C . LEU A 1 90 ? -3.930 16.105 9.918 1.00 87.62 90 LEU A C 1
ATOM 736 O O . LEU A 1 90 ? -4.368 16.544 10.984 1.00 87.62 90 LEU A O 1
ATOM 740 N N . ASN A 1 91 ? -3.042 16.767 9.164 1.00 73.50 91 ASN A N 1
ATOM 741 C CA . ASN A 1 91 ? -2.334 18.014 9.502 1.00 73.50 91 ASN A CA 1
ATOM 742 C C . ASN A 1 91 ? -3.116 18.979 10.425 1.00 73.50 91 ASN A C 1
ATOM 744 O O . ASN A 1 91 ? -3.935 19.783 9.982 1.00 73.50 91 ASN A O 1
ATOM 748 N N . GLY A 1 92 ? -2.826 18.921 11.733 1.00 62.69 92 GLY A N 1
ATOM 749 C CA . GLY A 1 92 ? -3.349 19.841 12.754 1.00 62.69 92 GLY A CA 1
ATOM 750 C C . GLY A 1 92 ? -4.801 19.615 13.205 1.00 62.69 92 GLY A C 1
ATOM 751 O O . GLY A 1 92 ? -5.324 20.429 13.971 1.00 62.69 92 GLY A O 1
ATOM 752 N N . GLY A 1 93 ? -5.456 18.541 12.755 1.00 70.50 93 GLY A N 1
ATOM 753 C CA . GLY A 1 93 ? -6.853 18.218 13.058 1.00 70.50 93 GLY A CA 1
ATOM 754 C C . GLY A 1 93 ? -7.052 17.216 14.203 1.00 70.50 93 GLY A C 1
ATOM 755 O O . GLY A 1 93 ? -6.115 16.619 14.724 1.00 70.50 93 GLY A O 1
ATOM 756 N N . SER A 1 94 ? -8.314 17.003 14.591 1.00 88.31 94 SER A N 1
ATOM 757 C CA . SER A 1 94 ? -8.744 15.922 15.505 1.00 88.31 94 SER A CA 1
ATOM 758 C C . SER A 1 94 ? -9.118 14.634 14.758 1.00 88.31 94 SER A C 1
ATOM 760 O O . SER A 1 94 ? -9.849 13.805 15.293 1.00 88.31 94 SER A O 1
ATOM 762 N N . TYR A 1 95 ? -8.661 14.510 13.513 1.00 92.94 95 TYR A N 1
ATOM 763 C CA . TYR A 1 95 ? -8.994 13.418 12.612 1.00 92.94 95 TYR A CA 1
ATOM 764 C C . TYR A 1 95 ? -7.733 12.695 12.165 1.00 92.94 95 TYR A C 1
ATOM 766 O O . TYR A 1 95 ? -6.664 13.300 12.057 1.00 92.94 95 TYR A O 1
ATOM 774 N N . TYR A 1 96 ? -7.892 11.413 11.882 1.00 94.38 96 TYR A N 1
ATOM 775 C CA . TYR A 1 96 ? -6.830 10.510 11.472 1.00 94.38 96 TYR A CA 1
ATOM 776 C C . TYR A 1 96 ? -7.214 9.864 10.148 1.00 94.38 96 TYR A C 1
ATOM 778 O O . TYR A 1 96 ? -8.395 9.670 9.892 1.00 94.38 96 TYR A O 1
ATOM 786 N N . THR A 1 97 ? -6.247 9.551 9.302 1.00 93.25 97 THR A N 1
ATOM 787 C CA . THR A 1 97 ? -6.424 8.744 8.095 1.00 93.25 97 THR A CA 1
ATOM 788 C C . THR A 1 97 ? -5.797 7.377 8.319 1.00 93.25 97 THR A C 1
ATOM 790 O O . THR A 1 97 ? -4.845 7.265 9.085 1.00 93.25 97 THR A O 1
ATOM 793 N N . GLY A 1 98 ? -6.340 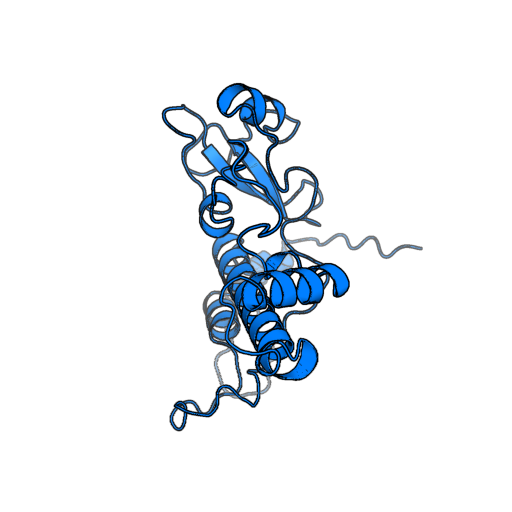6.346 7.687 1.00 93.62 98 GLY A N 1
ATOM 794 C CA . GLY A 1 98 ? -5.801 4.993 7.771 1.00 93.62 98 GLY A CA 1
ATOM 795 C C . GLY A 1 98 ? -6.564 4.023 6.881 1.00 93.62 98 GLY A C 1
ATOM 796 O O . GLY A 1 98 ? -7.671 4.321 6.416 1.00 93.62 98 GLY A O 1
ATOM 797 N N . ALA A 1 99 ? -5.989 2.848 6.656 1.00 94.25 99 ALA A N 1
ATOM 798 C CA . ALA A 1 99 ? -6.680 1.761 5.981 1.00 94.25 99 ALA A CA 1
ATOM 799 C C . ALA A 1 99 ? -7.674 1.056 6.924 1.00 94.25 99 ALA A C 1
ATOM 801 O O . ALA A 1 99 ? -7.466 0.985 8.135 1.00 94.25 99 ALA A O 1
ATOM 802 N N . TYR A 1 100 ? -8.757 0.504 6.375 1.00 92.94 100 TYR A N 1
ATOM 803 C CA . TYR A 1 100 ? -9.667 -0.393 7.086 1.00 92.94 100 TYR A CA 1
ATOM 804 C C . TYR A 1 100 ? -10.328 -1.401 6.145 1.00 92.94 100 TYR A C 1
ATOM 806 O O . TYR A 1 100 ? -10.492 -1.164 4.947 1.00 92.94 100 TYR A O 1
ATOM 814 N N . CYS A 1 101 ? -10.742 -2.541 6.699 1.00 90.19 101 CYS A N 1
ATOM 815 C CA . CYS A 1 101 ? -11.532 -3.519 5.961 1.00 90.19 101 CYS A CA 1
ATOM 816 C C . CYS A 1 101 ? -12.951 -2.991 5.713 1.00 90.19 101 CYS A C 1
ATOM 818 O O . CYS A 1 101 ? -13.632 -2.552 6.644 1.00 90.19 101 CYS A O 1
ATOM 820 N N . SER A 1 102 ? -13.441 -3.125 4.482 1.00 87.75 102 SER A N 1
ATOM 821 C CA . SER A 1 102 ? -14.840 -2.879 4.148 1.00 87.75 102 SER A CA 1
ATOM 822 C C . SER A 1 102 ? -15.784 -3.733 4.994 1.00 87.75 102 SER A C 1
ATOM 824 O O . SER A 1 102 ? -15.419 -4.780 5.528 1.00 87.75 102 SER A O 1
ATOM 826 N N . SER A 1 103 ? -17.045 -3.307 5.097 1.00 81.44 103 SER A N 1
ATOM 827 C CA . SER A 1 103 ? -18.047 -3.993 5.932 1.00 81.44 103 SER A CA 1
ATOM 828 C C . SER A 1 103 ? -18.310 -5.464 5.562 1.00 81.44 103 SER A C 1
ATOM 830 O O . SER A 1 103 ? -18.787 -6.228 6.400 1.00 81.44 103 SER A O 1
ATOM 832 N N . ASP A 1 104 ? -18.006 -5.868 4.327 1.00 81.31 104 ASP A N 1
ATOM 833 C CA . ASP A 1 104 ? -18.094 -7.247 3.838 1.00 81.31 104 ASP A CA 1
ATOM 834 C C . ASP A 1 104 ? -16.772 -8.028 3.968 1.00 81.31 104 ASP A C 1
ATOM 836 O O . ASP A 1 104 ? -16.741 -9.223 3.679 1.00 81.31 104 ASP A O 1
ATOM 840 N N . GLY A 1 105 ? -15.693 -7.378 4.419 1.00 80.62 105 GLY A N 1
ATOM 841 C CA . GLY A 1 105 ? -14.357 -7.956 4.559 1.00 80.62 105 GLY A CA 1
ATOM 842 C C . GLY A 1 105 ? -13.669 -8.292 3.234 1.00 80.62 105 GLY A C 1
ATOM 843 O O . GLY A 1 105 ? -12.621 -8.930 3.256 1.00 80.62 105 GLY A O 1
ATOM 844 N N . GLY A 1 106 ? -14.256 -7.905 2.096 1.00 83.50 106 GLY A N 1
ATOM 845 C CA . GLY A 1 106 ? -13.754 -8.241 0.761 1.00 83.50 106 GLY A CA 1
ATOM 846 C C . GLY A 1 106 ? -12.756 -7.237 0.189 1.00 83.50 106 GLY A C 1
ATOM 847 O O . GLY A 1 106 ? -12.147 -7.512 -0.839 1.00 83.50 106 GLY A O 1
ATOM 848 N N . SER A 1 107 ? -12.593 -6.080 0.828 1.00 89.56 107 SER A N 1
ATOM 849 C CA . SER A 1 107 ? -11.669 -5.041 0.384 1.00 89.56 107 SER A CA 1
ATOM 850 C C . SER A 1 107 ? -11.032 -4.325 1.562 1.00 89.56 107 SER A C 1
ATOM 852 O O . SER A 1 107 ? -11.624 -4.220 2.635 1.00 89.56 107 SER A O 1
ATOM 854 N N . ILE A 1 108 ? -9.829 -3.809 1.343 1.00 92.50 108 ILE A N 1
ATOM 855 C CA . ILE A 1 108 ? -9.195 -2.839 2.234 1.00 92.50 108 ILE A CA 1
ATOM 856 C C . ILE A 1 108 ? -9.244 -1.489 1.531 1.00 92.50 108 ILE A C 1
ATOM 858 O O . ILE A 1 108 ? -8.834 -1.406 0.375 1.00 92.50 108 ILE A O 1
ATOM 862 N N . VAL A 1 109 ? -9.775 -0.471 2.198 1.00 93.81 109 VAL A N 1
ATOM 863 C CA . VAL A 1 109 ? -9.983 0.884 1.665 1.00 93.81 109 VAL A CA 1
ATOM 864 C C . VAL A 1 109 ? -9.484 1.919 2.669 1.00 93.81 109 VAL A C 1
ATOM 866 O O . VAL A 1 109 ? -9.273 1.612 3.840 1.00 93.81 109 VAL A O 1
ATOM 869 N N . MET A 1 110 ? -9.313 3.154 2.221 1.00 94.12 110 MET A N 1
ATOM 870 C CA . MET A 1 110 ? -8.927 4.278 3.069 1.00 94.12 110 MET A CA 1
ATOM 871 C C . MET A 1 110 ? -10.135 4.910 3.754 1.00 94.12 110 MET A C 1
ATOM 873 O O . MET A 1 110 ? -11.216 5.021 3.167 1.00 94.12 110 MET A O 1
ATOM 877 N N . GLY A 1 111 ? -9.940 5.371 4.988 1.00 94.25 111 GLY A N 1
ATOM 878 C CA . GLY A 1 111 ? -10.958 6.090 5.741 1.00 94.25 111 GLY A CA 1
ATOM 879 C C . GLY A 1 111 ? -10.406 7.213 6.612 1.00 94.25 111 GLY A C 1
ATOM 880 O O . GLY A 1 111 ? -9.206 7.285 6.874 1.00 94.25 111 GLY A O 1
ATOM 881 N N . VAL A 1 112 ? -11.309 8.078 7.081 1.00 94.44 112 VAL A N 1
ATOM 882 C CA . VAL A 1 112 ? -11.014 9.092 8.105 1.00 94.44 112 VAL A CA 1
ATOM 883 C C . VAL A 1 112 ? -11.686 8.735 9.421 1.00 94.44 112 VAL A C 1
ATOM 885 O O . VAL A 1 112 ? -12.885 8.450 9.467 1.00 94.44 112 VAL A O 1
ATOM 888 N N . PHE A 1 113 ? -10.929 8.841 10.504 1.00 95.81 113 PHE A N 1
ATOM 889 C CA . PHE A 1 113 ? -11.266 8.412 11.851 1.00 95.81 113 PHE A CA 1
ATOM 890 C C . PHE A 1 113 ? -11.185 9.565 12.848 1.00 95.81 113 PHE A C 1
ATOM 892 O O . PHE A 1 113 ? -10.546 10.586 12.605 1.00 95.81 113 PHE A O 1
ATOM 899 N N . THR A 1 114 ? -11.847 9.396 13.988 1.00 94.69 114 THR A N 1
ATOM 900 C CA . THR A 1 114 ? -11.898 10.397 15.076 1.00 94.69 114 THR A CA 1
ATOM 901 C C . THR A 1 114 ? -10.931 10.112 16.225 1.00 94.69 114 THR A C 1
ATOM 903 O O . THR A 1 114 ? -10.877 10.873 17.190 1.00 94.69 114 THR A O 1
ATOM 906 N N . ASP A 1 115 ? -10.186 9.013 16.138 1.00 93.62 115 ASP A N 1
ATOM 907 C CA . ASP A 1 115 ? -9.273 8.530 17.169 1.00 93.62 115 ASP A CA 1
ATOM 908 C C . ASP A 1 115 ? -7.941 8.067 16.571 1.00 93.62 115 ASP A C 1
ATOM 910 O O . ASP A 1 115 ? -7.865 7.702 15.399 1.00 93.62 115 ASP A O 1
ATOM 914 N N . ASP A 1 116 ? -6.912 8.062 17.414 1.00 91.44 116 ASP A N 1
ATOM 915 C CA . ASP A 1 116 ? -5.521 7.725 17.092 1.00 91.44 116 ASP A CA 1
ATOM 916 C C . ASP A 1 116 ? -5.272 6.226 16.874 1.00 91.44 116 ASP A C 1
ATOM 918 O O . ASP A 1 116 ? -4.159 5.828 16.540 1.00 91.44 116 ASP A O 1
ATOM 922 N N . SER A 1 117 ? -6.300 5.394 17.046 1.00 90.88 117 SER A N 1
ATOM 923 C CA . SER A 1 117 ? -6.266 3.965 16.732 1.00 90.88 117 SER A CA 1
ATOM 924 C C . SER A 1 117 ? -7.014 3.614 15.447 1.00 90.88 117 SER A C 1
ATOM 926 O O . SER A 1 117 ? -7.185 2.431 15.158 1.00 90.88 117 SER A O 1
ATOM 928 N N . CYS A 1 118 ? -7.507 4.618 14.713 1.00 92.31 118 CYS A N 1
ATOM 929 C CA . CYS A 1 118 ? -8.285 4.463 13.486 1.00 92.31 118 CYS A CA 1
ATOM 930 C C . CYS A 1 118 ? -9.411 3.423 13.613 1.00 92.31 118 CYS A C 1
ATOM 932 O O . CYS A 1 118 ? -9.648 2.604 12.729 1.00 92.31 118 CYS A O 1
ATOM 934 N N . SER A 1 119 ? -10.110 3.443 14.751 1.00 91.00 119 SER A N 1
ATOM 935 C CA . SER A 1 119 ? -11.153 2.459 15.062 1.00 91.00 119 SER A CA 1
ATOM 936 C C . SER A 1 119 ? -12.570 3.003 14.872 1.00 91.00 119 SER A C 1
ATOM 938 O O . SER A 1 119 ? -13.501 2.234 14.628 1.00 91.00 119 SER A O 1
ATOM 940 N N . ASN A 1 120 ? -12.763 4.320 14.974 1.00 92.69 120 ASN A N 1
ATOM 941 C CA . ASN A 1 120 ? -14.061 4.976 14.843 1.00 92.69 120 ASN A CA 1
ATOM 942 C C . ASN A 1 120 ? -14.055 5.913 13.638 1.00 92.69 120 ASN A C 1
ATOM 944 O O . ASN A 1 120 ? -13.474 7.002 13.689 1.00 92.69 120 ASN A O 1
ATOM 948 N N . LEU A 1 121 ? -14.735 5.490 12.570 1.00 93.69 121 LEU A N 1
ATOM 949 C CA . LEU A 1 121 ? -14.939 6.307 11.378 1.00 93.69 121 LEU A CA 1
ATOM 950 C C . LEU A 1 121 ? -15.613 7.637 11.734 1.00 93.69 121 LEU A C 1
ATOM 952 O O . LEU A 1 121 ? -16.512 7.706 12.575 1.00 93.69 121 LEU A O 1
ATOM 956 N N . SER A 1 122 ? -15.174 8.693 11.060 1.00 92.56 122 SER A N 1
ATOM 957 C CA . SER A 1 122 ? -15.697 10.054 11.205 1.00 92.56 122 SER A CA 1
ATOM 958 C C . SER A 1 122 ? -17.128 10.211 10.690 1.00 92.56 122 SER A C 1
ATOM 960 O O . SER A 1 122 ? -17.876 11.039 11.212 1.00 92.56 122 SER A O 1
ATOM 962 N N . ASP A 1 123 ? -17.533 9.386 9.725 1.00 88.31 123 ASP A N 1
ATOM 963 C CA . ASP A 1 123 ? -18.893 9.314 9.207 1.00 88.31 123 ASP A CA 1
ATOM 964 C C . ASP A 1 123 ? -19.218 7.914 8.638 1.00 88.31 123 ASP A C 1
ATOM 966 O O . ASP A 1 123 ? -18.398 6.996 8.649 1.00 88.31 123 ASP A O 1
ATOM 970 N N . VAL A 1 124 ? -20.451 7.739 8.155 1.00 86.06 124 VAL A N 1
ATOM 971 C CA . VAL A 1 124 ? -20.942 6.471 7.578 1.00 86.06 124 VAL A CA 1
ATOM 972 C C . VAL A 1 124 ? -20.475 6.213 6.140 1.00 86.06 124 VAL A C 1
ATOM 974 O O . VAL A 1 124 ? -20.710 5.128 5.616 1.00 86.06 124 VAL A O 1
ATOM 977 N N . TYR A 1 125 ? -19.841 7.195 5.502 1.00 87.62 125 TYR A N 1
ATOM 978 C CA . TYR A 1 125 ? -19.308 7.144 4.139 1.00 87.62 125 TYR A CA 1
ATOM 979 C C . TYR A 1 125 ? -17.782 6.970 4.124 1.00 87.62 125 TYR A C 1
ATOM 981 O O . TYR A 1 125 ? -17.137 7.202 3.104 1.00 87.62 125 TYR A O 1
ATOM 989 N N . GLY A 1 126 ? -17.189 6.566 5.250 1.00 89.38 126 G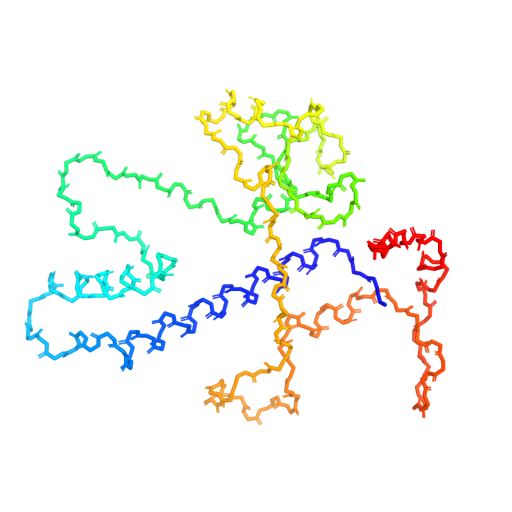LY A N 1
ATOM 990 C CA . GLY A 1 126 ? -15.750 6.341 5.355 1.00 89.38 126 GLY A CA 1
A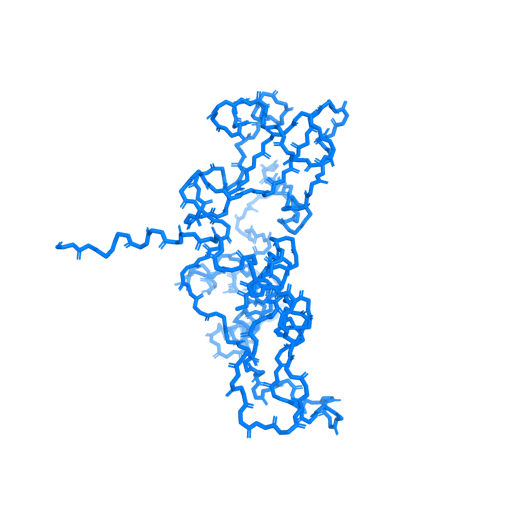TOM 991 C C . GLY A 1 126 ? -14.929 7.622 5.510 1.00 89.38 126 GLY A C 1
ATOM 992 O O . GLY A 1 126 ? -13.708 7.557 5.453 1.00 89.38 126 GLY A O 1
ATOM 993 N N . GLY A 1 127 ? -15.548 8.784 5.723 1.00 90.69 127 GLY A N 1
ATOM 994 C CA . GLY A 1 127 ? -14.828 10.034 5.960 1.00 90.69 127 GLY A CA 1
ATOM 995 C C . GLY A 1 127 ? -14.428 10.807 4.705 1.00 90.69 127 GLY A C 1
ATOM 996 O O . GLY A 1 127 ? -13.625 11.733 4.799 1.00 90.69 127 GLY A O 1
ATOM 997 N N . GLN A 1 128 ? -14.967 10.446 3.537 1.00 91.69 128 GLN A N 1
ATOM 998 C CA . GLN A 1 128 ? -14.640 11.071 2.247 1.00 91.69 128 GLN A CA 1
ATOM 999 C C . GLN A 1 128 ? -14.923 12.576 2.242 1.00 91.69 128 GLN A C 1
ATOM 1001 O O . GLN A 1 128 ? -14.040 13.379 1.949 1.00 91.69 128 GLN A O 1
ATOM 1006 N N . GLU A 1 129 ? -16.142 12.966 2.629 1.00 90.19 129 GLU A N 1
ATOM 1007 C CA . GLU A 1 129 ? -16.542 14.376 2.682 1.00 90.19 129 GLU A CA 1
ATOM 1008 C C . GLU A 1 129 ? -15.703 15.155 3.702 1.00 90.19 129 GLU A C 1
ATOM 1010 O O . GLU A 1 129 ? -15.328 16.306 3.457 1.00 90.19 129 GLU A O 1
ATOM 1015 N N . MET A 1 130 ? -15.381 14.524 4.837 1.00 89.88 130 MET A N 1
ATOM 1016 C CA . MET A 1 130 ? -14.533 15.119 5.868 1.00 89.88 130 MET A CA 1
ATOM 1017 C C . MET A 1 130 ? -13.117 15.359 5.343 1.00 89.88 130 MET A C 1
ATOM 1019 O O . MET A 1 130 ? -12.593 16.462 5.498 1.00 89.88 130 MET A O 1
ATOM 1023 N N . TYR A 1 131 ? -12.525 14.363 4.680 1.00 91.12 131 TYR A N 1
ATOM 1024 C CA . TYR A 1 131 ? -11.208 14.488 4.067 1.00 91.12 131 TYR A CA 1
ATOM 1025 C C . TYR A 1 131 ? -11.185 15.651 3.074 1.00 91.12 131 TYR A C 1
ATOM 1027 O O . TYR A 1 131 ? -10.396 16.574 3.246 1.00 91.12 131 TYR A O 1
ATOM 1035 N N . THR A 1 132 ? -12.124 15.688 2.124 1.00 90.62 132 THR A N 1
ATOM 1036 C CA . THR A 1 132 ? -12.207 16.762 1.123 1.00 90.62 132 THR A CA 1
ATOM 1037 C C . THR A 1 132 ? -12.461 18.132 1.736 1.00 90.62 132 THR A C 1
ATOM 1039 O O . THR A 1 132 ? -11.920 19.127 1.261 1.00 90.62 132 THR A O 1
ATOM 1042 N N . THR A 1 133 ? -13.221 18.212 2.826 1.00 89.38 133 THR A N 1
ATOM 1043 C CA . THR A 1 133 ? -13.428 19.477 3.546 1.00 89.38 133 THR A CA 1
ATOM 1044 C C . THR A 1 133 ? -12.140 19.988 4.199 1.00 89.38 133 THR A C 1
ATOM 1046 O O . THR A 1 133 ? -11.929 21.199 4.262 1.00 89.38 133 THR A O 1
ATOM 1049 N N . ILE A 1 134 ? -11.286 19.087 4.695 1.00 87.94 134 ILE A N 1
ATOM 1050 C CA . ILE A 1 134 ? -10.041 19.431 5.395 1.00 87.94 134 ILE A CA 1
ATOM 1051 C C . ILE A 1 134 ? -8.904 19.713 4.408 1.00 87.94 134 ILE A C 1
ATOM 1053 O O . ILE A 1 134 ? -8.183 20.695 4.574 1.00 87.94 134 ILE A O 1
ATOM 1057 N N . THR A 1 135 ? -8.729 18.854 3.404 1.00 87.38 135 THR A N 1
ATOM 1058 C CA . THR A 1 135 ? -7.571 18.870 2.496 1.00 87.38 135 THR A CA 1
ATOM 1059 C C . THR A 1 135 ? -7.862 19.564 1.169 1.00 87.38 135 THR A C 1
ATOM 1061 O O . THR A 1 135 ? -6.935 19.960 0.469 1.00 87.38 135 THR A O 1
ATOM 1064 N N . GLY A 1 136 ? -9.138 19.714 0.801 1.00 87.31 136 GLY A N 1
ATOM 1065 C CA . GLY A 1 136 ? -9.549 20.153 -0.533 1.00 87.31 136 GLY A CA 1
ATOM 1066 C C . GLY A 1 136 ? -9.394 19.083 -1.620 1.00 87.31 136 GLY A C 1
ATOM 1067 O O . GLY A 1 136 ? -9.648 19.388 -2.783 1.00 87.31 136 GLY A O 1
ATOM 1068 N N . LYS A 1 137 ? -8.990 17.854 -1.265 1.00 87.88 137 LYS A N 1
ATOM 1069 C CA . LYS A 1 137 ? -8.703 16.745 -2.190 1.00 87.88 137 LYS A CA 1
ATOM 1070 C C . LYS A 1 137 ? -9.647 15.562 -1.962 1.00 87.88 137 LYS A C 1
ATOM 1072 O O . LYS A 1 137 ? -10.259 15.437 -0.902 1.00 87.88 137 LYS A O 1
ATOM 1077 N N . GLU A 1 138 ? -9.796 14.686 -2.948 1.00 90.19 138 GLU A N 1
ATOM 1078 C CA . GLU A 1 138 ? -10.516 13.421 -2.752 1.00 90.19 138 GLU A CA 1
ATOM 1079 C C . GLU A 1 138 ? -9.657 12.443 -1.942 1.00 90.19 138 GLU A C 1
ATOM 1081 O O . GLU A 1 138 ? -8.436 12.431 -2.077 1.00 90.19 138 GLU A O 1
ATOM 1086 N N . LEU A 1 139 ? -10.286 11.637 -1.080 1.00 90.31 139 LEU A N 1
ATOM 1087 C CA . LEU A 1 139 ? -9.576 10.608 -0.319 1.00 90.31 139 LEU A CA 1
ATOM 1088 C C . LEU A 1 139 ? -9.194 9.457 -1.272 1.00 90.31 139 LEU A C 1
ATOM 1090 O O . LEU A 1 139 ? -10.108 8.780 -1.773 1.00 90.31 139 LEU A O 1
ATOM 1094 N N . PRO A 1 140 ? -7.893 9.209 -1.523 1.00 88.69 140 PRO A N 1
ATOM 1095 C CA . PRO A 1 140 ? -7.457 8.119 -2.390 1.00 88.69 140 PRO A CA 1
ATOM 1096 C C . PRO A 1 140 ? -7.911 6.777 -1.819 1.00 88.69 140 PRO A C 1
ATOM 1098 O O . PRO A 1 140 ? -7.980 6.614 -0.606 1.00 88.69 140 PRO A O 1
ATOM 1101 N N . HIS A 1 141 ? -8.254 5.819 -2.684 1.00 90.56 141 HIS A N 1
ATOM 1102 C CA . HIS A 1 141 ? -8.704 4.475 -2.285 1.00 90.56 141 HIS A CA 1
ATOM 1103 C C . HIS A 1 141 ? -9.871 4.445 -1.282 1.00 90.56 141 HIS A C 1
ATOM 1105 O O . HIS A 1 141 ? -10.040 3.497 -0.519 1.00 90.56 141 HIS A O 1
ATOM 1111 N N . SER A 1 142 ? -10.717 5.476 -1.281 1.00 91.19 142 SER A N 1
ATOM 1112 C CA . SER A 1 142 ? -11.896 5.543 -0.407 1.00 91.19 142 SER A CA 1
ATOM 1113 C C . SER A 1 142 ? -13.052 4.635 -0.839 1.00 91.19 142 SER A C 1
ATOM 1115 O O . SER A 1 142 ? -13.950 4.336 -0.051 1.00 91.19 142 SER A O 1
ATOM 1117 N N . THR A 1 143 ? -13.042 4.206 -2.103 1.00 88.75 143 THR A N 1
ATOM 1118 C CA . THR A 1 143 ? -14.018 3.273 -2.692 1.00 88.75 143 THR A CA 1
ATOM 1119 C C . THR A 1 143 ? -13.365 2.155 -3.499 1.00 88.75 143 THR A C 1
ATOM 1121 O O . THR A 1 143 ? -13.981 1.111 -3.712 1.00 88.75 143 THR A O 1
ATOM 1124 N N . THR A 1 144 ? -12.124 2.354 -3.942 1.00 89.69 144 THR A N 1
ATOM 1125 C CA . THR A 1 144 ? -11.304 1.342 -4.602 1.00 89.69 144 THR A CA 1
ATOM 1126 C C . THR A 1 144 ? -10.410 0.676 -3.578 1.00 89.69 144 THR A C 1
ATOM 1128 O O . THR A 1 144 ? -9.858 1.326 -2.695 1.00 89.69 144 THR A O 1
ATOM 1131 N N . THR A 1 145 ? -10.269 -0.639 -3.685 1.00 90.69 145 THR A N 1
ATOM 1132 C CA . THR A 1 145 ? -9.435 -1.368 -2.741 1.00 90.69 145 THR A CA 1
ATOM 1133 C C . THR A 1 145 ? -7.949 -1.052 -2.944 1.00 90.69 145 THR A C 1
ATOM 1135 O O . THR A 1 145 ? -7.508 -0.815 -4.066 1.00 90.69 145 THR A O 1
ATOM 1138 N N . LEU A 1 146 ? -7.198 -1.014 -1.842 1.00 89.25 146 LEU A N 1
ATOM 1139 C CA . LEU A 1 146 ? -5.739 -0.887 -1.800 1.00 89.25 146 LEU A CA 1
ATOM 1140 C C . LEU A 1 146 ? -5.024 -2.158 -2.268 1.00 89.25 146 LEU A C 1
ATOM 1142 O O . LEU A 1 146 ? -3.866 -2.100 -2.662 1.00 89.25 146 LEU A O 1
ATOM 1146 N N . ILE A 1 147 ? -5.708 -3.300 -2.201 1.00 87.44 147 ILE A N 1
ATOM 1147 C CA . ILE A 1 147 ? -5.156 -4.598 -2.577 1.00 87.44 147 ILE A CA 1
ATOM 1148 C C . ILE A 1 147 ? -5.860 -5.104 -3.825 1.00 87.44 147 ILE A C 1
ATOM 1150 O O . ILE A 1 147 ? -7.084 -5.091 -3.916 1.00 87.44 147 ILE A O 1
ATOM 1154 N N . GLY A 1 148 ? -5.096 -5.547 -4.806 1.00 79.69 148 GLY A N 1
ATOM 1155 C CA . GLY A 1 148 ? -5.646 -6.174 -5.988 1.00 79.69 148 GLY A CA 1
ATOM 1156 C C . GLY A 1 148 ? -5.947 -7.657 -5.771 1.00 79.69 148 GLY A C 1
ATOM 1157 O O . GLY A 1 148 ? -5.749 -8.225 -4.695 1.00 79.69 148 GLY A O 1
ATOM 1158 N N . ASN A 1 149 ? -6.466 -8.294 -6.819 1.00 76.69 149 ASN A N 1
ATOM 1159 C CA . ASN A 1 149 ? -6.741 -9.738 -6.827 1.00 76.69 149 ASN A CA 1
ATOM 1160 C C . ASN A 1 149 ? -5.545 -10.554 -7.345 1.00 76.69 149 ASN A C 1
ATOM 1162 O O . ASN A 1 149 ? -5.619 -11.781 -7.464 1.00 76.69 149 ASN A O 1
ATOM 1166 N N . GLU A 1 150 ? -4.466 -9.878 -7.719 1.00 74.75 150 GLU A N 1
ATOM 1167 C CA . GLU A 1 150 ? -3.222 -10.475 -8.159 1.00 74.75 150 GLU A CA 1
ATOM 1168 C C . GLU A 1 150 ? -2.548 -11.252 -7.026 1.00 74.75 150 GLU A C 1
ATOM 1170 O O . GLU A 1 150 ? -2.502 -10.850 -5.865 1.00 74.75 150 GLU A O 1
ATOM 1175 N N . CYS A 1 151 ? -2.018 -12.421 -7.377 1.00 74.12 151 CYS A N 1
ATOM 1176 C CA . CYS A 1 151 ? -1.193 -13.186 -6.461 1.00 74.12 151 CYS A CA 1
ATOM 1177 C C . CYS A 1 151 ? 0.213 -12.595 -6.466 1.00 74.12 151 CYS A C 1
ATOM 1179 O O . CYS A 1 151 ? 0.887 -12.625 -7.495 1.00 74.12 151 CYS A O 1
ATOM 1181 N N . MET A 1 152 ? 0.675 -12.137 -5.308 1.00 76.12 152 MET A N 1
ATOM 1182 C CA . MET A 1 152 ? 2.080 -11.797 -5.129 1.00 76.12 152 MET A CA 1
ATOM 1183 C C . MET A 1 152 ? 2.910 -13.075 -5.053 1.00 76.12 152 MET A C 1
ATOM 1185 O O . MET A 1 152 ? 2.610 -13.991 -4.279 1.00 76.12 152 MET A O 1
ATOM 1189 N N . SER A 1 153 ? 3.960 -13.149 -5.866 1.00 78.38 153 SER A N 1
ATOM 1190 C CA . SER A 1 153 ? 4.910 -14.251 -5.787 1.00 78.38 153 SER A CA 1
ATOM 1191 C C . SER A 1 153 ? 5.812 -14.061 -4.574 1.00 78.38 153 SER A C 1
ATOM 1193 O O . SER A 1 153 ? 6.566 -13.096 -4.508 1.00 78.38 153 SER A O 1
ATOM 1195 N N . CYS A 1 154 ? 5.795 -15.030 -3.660 1.00 80.75 154 CYS A N 1
ATOM 1196 C CA . CYS A 1 154 ? 6.800 -15.120 -2.603 1.00 80.75 154 CYS A CA 1
ATOM 1197 C C . CYS A 1 154 ? 8.144 -15.642 -3.099 1.00 80.75 154 CYS A C 1
ATOM 1199 O O . CYS A 1 154 ? 9.080 -15.683 -2.320 1.00 80.75 154 CYS A O 1
ATOM 1201 N N . MET A 1 155 ? 8.239 -16.079 -4.355 1.00 80.31 155 MET A N 1
ATOM 1202 C CA . MET A 1 155 ? 9.502 -16.517 -4.930 1.00 80.31 155 MET A CA 1
ATOM 1203 C C . MET A 1 155 ? 10.328 -15.303 -5.349 1.00 80.31 155 MET A C 1
ATOM 1205 O O . MET A 1 155 ? 9.811 -14.420 -6.040 1.00 80.31 155 MET A O 1
ATOM 1209 N N . GLU A 1 156 ? 11.597 -15.288 -4.963 1.00 71.31 156 GLU A N 1
ATOM 1210 C CA . GLU A 1 156 ? 12.547 -14.262 -5.389 1.00 71.31 156 GLU A CA 1
ATOM 1211 C C . GLU A 1 156 ? 12.839 -14.324 -6.895 1.00 71.31 156 GLU A C 1
ATOM 1213 O O . GLU A 1 156 ? 12.790 -15.383 -7.533 1.00 71.31 156 GLU A O 1
ATOM 1218 N N . GLY A 1 157 ? 13.143 -13.163 -7.483 1.00 63.78 157 GLY A N 1
ATOM 1219 C CA . GLY A 1 157 ? 13.523 -13.048 -8.888 1.00 63.78 157 GLY A CA 1
ATOM 1220 C C . GLY A 1 157 ? 14.930 -13.594 -9.139 1.00 63.78 157 GLY A C 1
ATOM 1221 O O . GLY A 1 157 ? 15.863 -13.309 -8.396 1.00 63.78 157 GLY A O 1
ATOM 1222 N N . ALA A 1 158 ? 15.112 -14.341 -10.233 1.00 58.22 158 ALA A N 1
ATOM 1223 C CA . ALA A 1 158 ? 16.381 -15.004 -10.558 1.00 58.22 158 ALA A CA 1
ATOM 1224 C C . ALA A 1 158 ? 17.593 -14.051 -10.711 1.00 58.22 158 ALA A C 1
ATOM 1226 O O . ALA A 1 158 ? 18.730 -14.509 -10.582 1.00 58.22 158 ALA A O 1
ATOM 1227 N N . ASP A 1 159 ? 17.357 -12.755 -10.956 1.00 51.72 159 ASP A N 1
ATOM 1228 C CA . ASP A 1 159 ? 18.377 -11.718 -11.185 1.00 51.72 159 ASP A CA 1
ATOM 1229 C C . ASP A 1 159 ? 18.756 -10.887 -9.941 1.00 51.72 159 ASP A C 1
ATOM 1231 O O . ASP A 1 159 ? 19.683 -10.082 -10.021 1.00 51.72 159 ASP A O 1
ATOM 1235 N N . ALA A 1 160 ? 18.178 -11.139 -8.756 1.00 49.41 160 ALA A N 1
ATOM 1236 C CA . ALA A 1 160 ? 18.646 -10.552 -7.482 1.00 49.41 160 ALA A CA 1
ATOM 1237 C C . ALA A 1 160 ? 20.024 -11.106 -7.019 1.00 49.41 160 ALA A C 1
ATOM 1239 O O . ALA A 1 160 ? 20.518 -10.839 -5.928 1.00 49.41 160 ALA A O 1
ATOM 1240 N N . ASN A 1 161 ? 20.686 -11.873 -7.889 1.00 43.31 161 ASN A N 1
ATOM 1241 C CA . ASN A 1 161 ? 21.783 -12.793 -7.603 1.00 43.31 161 ASN A CA 1
ATOM 1242 C C . ASN A 1 161 ? 23.198 -12.184 -7.608 1.00 43.31 161 ASN A C 1
ATOM 1244 O O . ASN A 1 161 ? 24.179 -12.929 -7.567 1.00 43.31 161 ASN A O 1
ATOM 1248 N N . TYR A 1 162 ? 23.367 -10.859 -7.702 1.00 46.66 162 TYR A N 1
ATOM 1249 C CA . TYR A 1 162 ? 24.722 -10.296 -7.827 1.00 46.66 162 TYR A CA 1
ATOM 1250 C C . TYR A 1 162 ? 25.446 -10.033 -6.500 1.00 46.66 162 TYR A C 1
ATOM 1252 O O . TYR A 1 162 ? 26.674 -9.946 -6.513 1.00 46.66 162 TYR A O 1
ATOM 1260 N N . ASN A 1 163 ? 24.739 -9.989 -5.365 1.00 47.59 163 ASN A N 1
ATOM 1261 C CA . ASN A 1 163 ? 25.358 -9.847 -4.037 1.00 47.59 163 ASN A CA 1
ATOM 1262 C C . ASN A 1 163 ? 24.898 -10.878 -3.000 1.00 47.59 163 ASN A C 1
ATOM 1264 O O . ASN A 1 163 ? 25.396 -10.844 -1.875 1.00 47.59 163 ASN A O 1
ATOM 1268 N N . ASP A 1 164 ? 24.041 -11.823 -3.381 1.00 49.50 164 ASP A N 1
ATOM 1269 C CA . ASP A 1 164 ? 23.423 -12.740 -2.435 1.00 49.50 164 ASP A CA 1
ATOM 1270 C C . ASP A 1 164 ? 23.915 -14.191 -2.538 1.00 49.50 164 ASP A C 1
ATOM 1272 O O . ASP A 1 164 ? 23.180 -15.152 -2.720 1.00 49.50 164 ASP A O 1
ATOM 1276 N N . GLN A 1 165 ? 25.225 -14.387 -2.409 1.00 46.09 165 GLN A N 1
ATOM 1277 C CA . GLN A 1 165 ? 25.768 -15.740 -2.226 1.00 46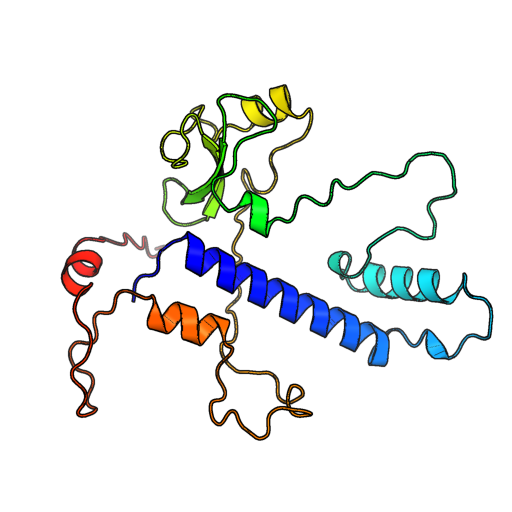.09 165 GLN A CA 1
ATOM 1278 C C . GLN A 1 165 ? 25.555 -16.277 -0.795 1.00 46.09 165 GLN A C 1
ATOM 1280 O O . GLN A 1 165 ? 26.200 -17.265 -0.426 1.00 46.09 165 GLN A O 1
ATOM 1285 N N . GLN A 1 166 ? 24.739 -15.612 0.034 1.00 47.00 166 GLN A N 1
ATOM 1286 C CA . GLN A 1 166 ? 24.558 -15.950 1.448 1.00 47.00 166 GLN A CA 1
ATOM 1287 C C . GLN A 1 166 ? 23.125 -16.288 1.842 1.00 47.00 166 GLN A C 1
ATOM 1289 O O . GLN A 1 166 ? 22.991 -16.975 2.858 1.00 47.00 166 GLN A O 1
ATOM 1294 N N . ASP A 1 167 ? 22.118 -15.929 1.050 1.00 49.81 167 ASP A N 1
ATOM 1295 C CA . ASP A 1 167 ? 20.755 -16.383 1.257 1.00 49.81 167 ASP A CA 1
ATOM 1296 C C . ASP A 1 167 ? 20.473 -17.647 0.445 1.00 49.81 167 ASP A C 1
ATOM 1298 O O . ASP A 1 167 ? 20.731 -17.769 -0.754 1.00 49.81 167 ASP A O 1
ATOM 1302 N N . ALA A 1 168 ? 20.099 -18.690 1.177 1.00 49.50 168 ALA A N 1
ATOM 1303 C CA . ALA A 1 168 ? 19.860 -20.024 0.635 1.00 49.50 168 ALA A CA 1
ATOM 1304 C C . ALA A 1 168 ? 18.366 -20.313 0.489 1.00 49.50 168 ALA A C 1
ATOM 1306 O O . ALA A 1 168 ? 18.004 -21.387 -0.014 1.00 49.50 168 ALA A O 1
ATOM 1307 N N . ASP A 1 169 ? 17.514 -19.418 0.986 1.00 56.97 169 ASP A N 1
ATOM 1308 C CA . ASP A 1 169 ? 16.102 -19.474 0.685 1.00 56.97 169 ASP A CA 1
ATOM 1309 C C . ASP A 1 169 ? 15.820 -18.785 -0.657 1.00 56.97 169 ASP A C 1
ATOM 1311 O O . ASP A 1 169 ? 16.691 -18.205 -1.291 1.00 56.97 169 ASP A O 1
ATOM 1315 N N . ALA A 1 170 ? 14.637 -19.058 -1.186 1.00 69.56 170 ALA A N 1
ATOM 1316 C CA . ALA A 1 170 ? 14.175 -18.486 -2.444 1.00 69.56 170 ALA A CA 1
ATOM 1317 C C . ALA A 1 170 ? 12.916 -17.658 -2.173 1.00 69.56 170 ALA A C 1
ATOM 1319 O O . ALA A 1 170 ? 12.003 -17.651 -3.010 1.00 69.56 170 ALA A O 1
ATOM 1320 N N . VAL A 1 171 ? 12.798 -17.099 -0.961 1.00 79.56 171 VAL A N 1
ATOM 1321 C CA . VAL A 1 171 ? 11.569 -16.504 -0.442 1.00 79.56 171 VAL A CA 1
ATOM 1322 C C . VAL A 1 171 ? 11.779 -15.015 -0.190 1.00 79.56 171 VAL A C 1
ATOM 1324 O O . VAL A 1 171 ? 12.582 -14.636 0.642 1.00 79.56 171 VAL A O 1
ATOM 1327 N N . LYS A 1 172 ? 10.985 -14.157 -0.845 1.00 79.38 172 LYS A N 1
ATOM 1328 C CA . LYS A 1 172 ? 11.044 -12.703 -0.626 1.00 79.38 172 LYS A CA 1
ATOM 1329 C C . LYS A 1 172 ? 10.891 -12.371 0.872 1.00 79.38 172 LYS A C 1
ATOM 1331 O O . LYS A 1 172 ? 9.958 -12.871 1.511 1.00 79.38 172 LYS A O 1
ATOM 1336 N N . GLU A 1 173 ? 11.695 -11.438 1.390 1.00 80.25 173 GLU A N 1
ATOM 1337 C CA . GLU A 1 173 ? 11.690 -10.988 2.801 1.00 80.25 173 GLU A CA 1
ATOM 1338 C C . GLU A 1 173 ? 10.284 -10.623 3.325 1.00 80.25 173 GLU A C 1
ATOM 1340 O O . GLU A 1 173 ? 9.901 -10.967 4.450 1.00 80.25 173 GLU A O 1
ATOM 1345 N N . GLY A 1 174 ? 9.458 -9.978 2.490 1.00 79.75 174 GLY A N 1
ATOM 1346 C CA . GLY A 1 174 ? 8.073 -9.647 2.837 1.00 79.75 174 GLY A CA 1
ATOM 1347 C C . GLY A 1 174 ? 7.237 -10.890 3.159 1.00 79.75 174 GLY A C 1
ATOM 1348 O O . GLY A 1 174 ? 6.490 -10.914 4.138 1.00 79.75 174 GLY A O 1
ATOM 1349 N N . CYS A 1 175 ? 7.411 -11.976 2.405 1.00 84.12 175 CYS A N 1
ATOM 1350 C CA . CYS A 1 175 ? 6.716 -13.234 2.661 1.00 84.12 175 CYS A CA 1
ATOM 1351 C C . CYS A 1 175 ? 7.228 -13.953 3.907 1.00 84.12 175 CYS A C 1
ATOM 1353 O O . CYS A 1 175 ? 6.426 -14.554 4.629 1.00 84.12 175 CYS A O 1
ATOM 1355 N N . GLU A 1 176 ? 8.524 -13.862 4.198 1.00 84.00 176 GLU A N 1
ATOM 1356 C CA . GLU A 1 176 ? 9.079 -14.375 5.449 1.00 84.00 176 GLU A CA 1
ATOM 1357 C C . GLU A 1 176 ? 8.489 -13.648 6.656 1.00 84.00 176 GLU A C 1
ATOM 1359 O O . GLU A 1 176 ? 8.000 -14.274 7.601 1.00 84.00 176 GLU A O 1
ATOM 1364 N N . THR A 1 177 ? 8.454 -12.317 6.592 1.00 84.12 177 THR A N 1
ATOM 1365 C CA . THR A 1 177 ? 7.896 -11.463 7.641 1.00 84.12 177 THR A CA 1
ATOM 1366 C C . THR A 1 177 ? 6.418 -11.761 7.862 1.00 84.12 177 THR A C 1
ATOM 1368 O O . THR A 1 177 ? 6.001 -12.009 9.000 1.00 84.12 177 THR A O 1
ATOM 1371 N N . LEU A 1 178 ? 5.627 -11.829 6.785 1.00 87.94 178 LEU A N 1
ATOM 1372 C CA . LEU A 1 178 ? 4.215 -12.206 6.855 1.00 87.94 178 LEU A CA 1
ATOM 1373 C C . LEU A 1 178 ? 4.036 -13.585 7.472 1.00 87.94 178 LEU A C 1
ATOM 1375 O O . LEU A 1 178 ? 3.200 -13.763 8.361 1.00 87.94 178 LEU A O 1
ATOM 1379 N N . TYR A 1 179 ? 4.833 -14.559 7.035 1.00 86.44 179 TYR A N 1
ATOM 1380 C CA . TYR A 1 179 ? 4.772 -15.902 7.578 1.00 86.44 179 TYR A CA 1
ATOM 1381 C C . TYR A 1 179 ? 5.105 -15.904 9.067 1.00 86.44 179 TYR A C 1
ATOM 1383 O O . TYR A 1 179 ? 4.356 -16.488 9.847 1.00 86.44 179 TYR A O 1
ATOM 1391 N N . LEU A 1 180 ? 6.174 -15.236 9.505 1.00 84.88 180 LEU A N 1
ATOM 1392 C CA . LEU A 1 180 ? 6.593 -15.179 10.906 1.00 84.88 180 LEU A CA 1
ATOM 1393 C C . LEU A 1 180 ? 5.543 -14.505 11.793 1.00 84.88 180 LEU A C 1
ATOM 1395 O O . LEU A 1 180 ? 5.191 -15.069 12.835 1.00 84.88 180 LEU A O 1
ATOM 1399 N N . GLN A 1 181 ? 4.992 -13.373 11.354 1.00 87.06 181 GLN A N 1
ATOM 1400 C CA . GLN A 1 181 ? 3.979 -12.614 12.090 1.00 87.06 181 GLN A CA 1
ATOM 1401 C C . GLN A 1 181 ? 2.585 -13.246 12.044 1.00 87.06 181 GLN A C 1
ATOM 1403 O O . GLN A 1 181 ? 1.752 -12.962 12.908 1.00 87.06 181 GLN A O 1
ATOM 1408 N N . ALA A 1 182 ? 2.323 -14.136 11.083 1.00 89.38 182 ALA A N 1
ATOM 1409 C CA . ALA A 1 182 ? 1.036 -14.796 10.978 1.00 89.38 182 ALA A CA 1
ATOM 1410 C C . ALA A 1 182 ? 0.704 -15.595 12.243 1.00 89.38 182 ALA A C 1
ATOM 1412 O O . ALA A 1 182 ? 1.483 -16.442 12.707 1.00 89.38 182 ALA A O 1
ATOM 1413 N N . GLY A 1 183 ? -0.522 -15.412 12.728 1.00 88.31 183 GLY A N 1
ATOM 1414 C CA . GLY A 1 183 ? -1.204 -16.389 13.554 1.00 88.31 183 GLY A CA 1
ATOM 1415 C C . GLY A 1 183 ? -1.397 -17.679 12.759 1.00 88.31 183 GLY A C 1
ATOM 1416 O O . GLY A 1 183 ? -1.898 -17.677 11.630 1.00 88.31 183 GLY A O 1
ATOM 1417 N N . LYS A 1 184 ? -0.982 -18.802 13.346 1.00 88.81 184 LYS A N 1
ATOM 1418 C CA . LYS A 1 184 ? -0.921 -20.097 12.662 1.00 88.81 184 LYS A CA 1
ATOM 1419 C C . LYS A 1 184 ? -1.890 -21.102 13.284 1.00 88.81 184 LYS A C 1
ATOM 1421 O O . LYS A 1 184 ? -2.196 -21.043 14.480 1.00 88.81 184 LYS A O 1
ATOM 1426 N N . CYS A 1 185 ? -2.391 -21.992 12.435 1.00 87.31 185 CYS A N 1
ATOM 1427 C CA . CYS A 1 185 ? -3.138 -23.177 12.835 1.00 87.31 185 CYS A CA 1
ATOM 1428 C C . CYS A 1 185 ? -2.599 -24.377 12.056 1.00 87.31 185 CYS A C 1
ATOM 1430 O O . CYS A 1 185 ? -3.154 -24.800 11.047 1.00 87.31 185 CYS A O 1
ATOM 1432 N N . GLU A 1 186 ? -1.447 -24.865 12.494 1.00 85.31 186 GLU A N 1
ATOM 1433 C CA . GLU A 1 186 ? -0.639 -25.886 11.827 1.00 85.31 186 GLU A CA 1
ATOM 1434 C C . GLU A 1 186 ? -0.905 -27.290 12.379 1.00 85.31 186 GLU A C 1
ATOM 1436 O O . GLU A 1 186 ? 0.007 -28.088 12.624 1.00 85.31 186 GLU A O 1
ATOM 1441 N N . GLN A 1 187 ? -2.178 -27.609 12.603 1.00 81.75 187 GLN A N 1
ATOM 1442 C CA . GLN A 1 187 ? -2.558 -28.946 13.034 1.00 81.75 187 GLN A CA 1
ATOM 1443 C C . GLN A 1 187 ? -2.329 -29.938 11.889 1.00 81.75 187 GLN A C 1
ATOM 1445 O O . GLN A 1 187 ? -2.798 -29.739 10.772 1.00 81.75 187 GLN A O 1
ATOM 1450 N N . GLY A 1 188 ? -1.621 -31.033 12.173 1.00 74.75 188 GLY A N 1
ATOM 1451 C CA . GLY A 1 188 ? -1.435 -32.124 11.212 1.00 74.75 188 GLY A CA 1
ATOM 1452 C C . GLY A 1 188 ? -0.294 -31.941 10.209 1.00 74.75 188 GLY A C 1
ATOM 1453 O O . GLY A 1 188 ? -0.229 -32.699 9.241 1.00 74.75 188 GLY A O 1
ATOM 1454 N N . LEU A 1 189 ? 0.630 -30.995 10.426 1.00 76.56 189 LEU A N 1
ATOM 1455 C CA . LEU A 1 189 ? 1.870 -30.958 9.647 1.00 76.56 189 LEU A CA 1
ATOM 1456 C C . LEU A 1 189 ? 2.707 -32.219 9.933 1.00 76.56 189 LEU A C 1
ATOM 1458 O O . LEU A 1 189 ? 3.114 -32.478 11.061 1.00 76.56 189 LEU A O 1
ATOM 1462 N N . ASN A 1 190 ? 2.969 -33.017 8.893 1.00 62.94 190 ASN A N 1
ATOM 1463 C CA . ASN A 1 190 ? 3.679 -34.305 8.974 1.00 62.94 190 ASN A CA 1
ATOM 1464 C C . ASN A 1 190 ? 5.219 -34.179 9.065 1.00 62.94 190 ASN A C 1
ATOM 1466 O O . ASN A 1 190 ? 5.940 -35.132 8.772 1.00 62.94 190 ASN A O 1
ATOM 1470 N N . GLY A 1 191 ? 5.744 -33.020 9.466 1.00 60.88 191 GLY A N 1
ATOM 1471 C CA . GLY A 1 191 ? 7.169 -32.795 9.723 1.00 60.88 191 GLY A CA 1
ATOM 1472 C C . GLY A 1 191 ? 7.380 -32.581 11.216 1.00 60.88 191 GLY A C 1
ATOM 1473 O O . GLY A 1 191 ? 6.629 -31.825 11.813 1.00 60.88 191 GLY A O 1
ATOM 1474 N N . GLY A 1 192 ? 8.363 -33.250 11.826 1.00 55.44 192 GLY A N 1
ATOM 1475 C CA . GLY A 1 192 ? 8.567 -33.366 13.284 1.00 55.44 192 GLY A CA 1
ATOM 1476 C C . GLY A 1 192 ? 8.847 -32.085 14.092 1.00 55.44 192 GLY A C 1
ATOM 1477 O O . GLY A 1 192 ? 9.493 -32.173 15.134 1.00 55.44 192 GLY A O 1
ATOM 1478 N N . GLY A 1 193 ? 8.395 -30.916 13.640 1.00 66.38 193 GLY A N 1
ATOM 1479 C CA . GLY A 1 193 ? 8.334 -29.687 14.422 1.00 66.38 193 GLY A CA 1
ATOM 1480 C C . GLY A 1 193 ? 7.020 -29.565 15.198 1.00 66.38 193 GLY A C 1
ATOM 1481 O O . GLY A 1 193 ? 5.974 -30.068 14.791 1.00 66.38 193 GLY A O 1
ATOM 1482 N N . SER A 1 194 ? 7.070 -28.869 16.332 1.00 72.25 194 SER A N 1
ATOM 1483 C CA . SER A 1 194 ? 5.867 -28.442 17.047 1.00 72.25 194 SER A CA 1
ATOM 1484 C C . SER A 1 194 ? 5.193 -27.326 16.245 1.00 72.25 194 SER A C 1
ATOM 1486 O O . SER A 1 194 ? 5.603 -26.173 16.356 1.00 72.25 194 SER A O 1
ATOM 1488 N N . GLY A 1 195 ? 4.204 -27.664 15.413 1.00 78.38 195 GLY A N 1
ATOM 1489 C CA . GLY A 1 195 ? 3.425 -26.677 14.657 1.00 78.38 195 GLY A CA 1
ATOM 1490 C C . GLY A 1 195 ? 2.796 -25.616 15.568 1.00 78.38 195 GLY A C 1
ATOM 1491 O O . GLY A 1 195 ? 2.430 -25.898 16.716 1.00 78.38 195 GLY A O 1
ATOM 1492 N N . ASN A 1 196 ? 2.670 -24.389 15.069 1.00 81.44 196 ASN A N 1
ATOM 1493 C CA . ASN A 1 196 ? 2.057 -23.293 15.809 1.00 81.44 196 ASN A CA 1
ATOM 1494 C C . ASN A 1 196 ? 0.531 -23.318 15.622 1.00 81.44 196 ASN A C 1
ATOM 1496 O O . ASN A 1 196 ? 0.012 -23.266 14.509 1.00 81.44 196 ASN A O 1
ATOM 1500 N N . ASN A 1 197 ? -0.190 -23.400 16.740 1.00 84.81 197 ASN A N 1
ATOM 1501 C CA . ASN A 1 197 ? -1.647 -23.539 16.776 1.00 84.81 197 ASN A CA 1
ATOM 1502 C C . ASN A 1 197 ? -2.345 -22.405 17.537 1.00 84.81 197 ASN A C 1
ATOM 1504 O O . ASN A 1 197 ? -3.527 -22.513 17.869 1.00 84.81 197 ASN A O 1
ATOM 1508 N N . ASN A 1 198 ? -1.629 -21.316 17.829 1.00 85.19 198 ASN A N 1
ATOM 1509 C CA . ASN A 1 198 ? -2.117 -20.249 18.705 1.00 85.19 198 ASN A CA 1
ATOM 1510 C C . ASN A 1 198 ? -3.330 -19.502 18.133 1.00 85.19 198 ASN A C 1
ATOM 1512 O O . ASN A 1 198 ? -4.080 -18.897 18.893 1.00 85.19 198 ASN A O 1
ATOM 1516 N N . ALA A 1 199 ? -3.545 -19.558 16.817 1.00 86.94 199 ALA A N 1
ATOM 1517 C CA . ALA A 1 199 ? -4.645 -18.868 16.154 1.00 86.94 199 ALA A CA 1
ATOM 1518 C C . ALA A 1 199 ? -5.774 -19.804 15.688 1.00 86.94 199 ALA A C 1
ATOM 1520 O O . ALA A 1 199 ? -6.718 -19.326 15.065 1.00 86.94 199 ALA A O 1
ATOM 1521 N N . CYS A 1 200 ? -5.729 -21.109 15.999 1.00 85.19 200 CYS A N 1
ATOM 1522 C CA . CYS A 1 200 ? -6.779 -22.051 15.581 1.00 85.19 200 CYS A CA 1
ATOM 1523 C C . CYS A 1 200 ? -8.174 -21.625 16.056 1.00 85.19 200 CYS A C 1
ATOM 1525 O O . CYS A 1 200 ? -9.089 -21.534 15.248 1.00 85.19 200 CYS A O 1
ATOM 1527 N N . GLN A 1 201 ? -8.320 -21.279 17.340 1.00 83.94 201 GLN A N 1
ATOM 1528 C CA . GLN A 1 201 ? -9.612 -20.859 17.902 1.00 83.94 201 GLN A CA 1
ATOM 1529 C C . GLN A 1 201 ? -10.144 -19.577 17.256 1.00 83.94 201 GLN A C 1
ATOM 1531 O O . GLN A 1 201 ? -11.346 -19.431 17.057 1.00 83.94 201 GLN A O 1
ATOM 1536 N N . TYR A 1 202 ? -9.247 -18.647 16.926 1.00 83.69 202 TYR A N 1
ATOM 1537 C CA . TYR A 1 202 ? -9.616 -17.414 16.243 1.00 83.69 202 TYR A CA 1
ATOM 1538 C C . TYR A 1 202 ? -10.108 -17.705 14.818 1.00 83.69 202 TYR A C 1
ATOM 1540 O O . TYR A 1 202 ? -11.181 -17.244 14.442 1.00 83.69 202 TYR A O 1
ATOM 1548 N N . MET A 1 203 ? -9.383 -18.534 14.057 1.00 81.44 203 MET A N 1
ATOM 1549 C CA . MET A 1 203 ? -9.777 -18.915 12.694 1.00 81.44 203 MET A CA 1
ATOM 1550 C C . MET A 1 203 ? -11.081 -19.719 12.656 1.00 81.44 203 MET A C 1
ATOM 1552 O O . MET A 1 203 ? -11.901 -19.486 11.778 1.00 81.44 203 MET A O 1
ATOM 1556 N N . GLU A 1 204 ? -11.306 -20.620 13.614 1.00 80.25 204 GLU A N 1
ATOM 1557 C CA . GLU A 1 204 ? -12.572 -21.358 13.750 1.00 80.25 204 GLU A CA 1
ATOM 1558 C C . GLU A 1 204 ? -13.762 -20.433 14.058 1.00 80.25 204 GLU A C 1
ATOM 1560 O O . GLU A 1 204 ? -14.896 -20.736 13.691 1.00 80.25 204 GLU A O 1
ATOM 1565 N N . GLY A 1 205 ? -13.513 -19.305 14.732 1.00 72.12 205 GLY A N 1
ATOM 1566 C CA . GLY A 1 205 ? -14.524 -18.296 15.047 1.00 72.12 205 GLY A CA 1
ATOM 1567 C C . GLY A 1 205 ? -14.865 -17.358 13.885 1.00 72.12 205 GLY A C 1
ATOM 1568 O O . GLY A 1 205 ? -15.940 -16.753 13.895 1.00 72.12 205 GLY A O 1
ATOM 1569 N N . ILE A 1 206 ? -13.994 -17.244 12.875 1.00 70.81 206 ILE A N 1
ATOM 1570 C CA . ILE A 1 206 ? -14.274 -16.479 11.658 1.00 70.81 206 ILE A CA 1
ATOM 1571 C C . ILE A 1 206 ? -15.109 -17.358 10.721 1.00 70.81 206 ILE A C 1
ATOM 1573 O O . ILE A 1 206 ? -14.590 -18.141 9.929 1.00 70.81 206 ILE A O 1
ATOM 1577 N N . ASN A 1 207 ? -16.431 -17.205 10.775 1.00 54.66 207 ASN A N 1
ATOM 1578 C CA . ASN A 1 207 ? -17.308 -17.726 9.729 1.00 54.66 207 ASN A CA 1
ATOM 1579 C C . ASN A 1 207 ? -17.118 -16.885 8.457 1.00 54.66 207 ASN A C 1
ATOM 1581 O O . ASN A 1 207 ? -17.842 -15.912 8.246 1.00 54.66 207 ASN A O 1
ATOM 1585 N N . MET A 1 208 ? -16.160 -17.250 7.602 1.00 54.84 208 MET A N 1
ATOM 1586 C CA . MET A 1 208 ? -16.119 -16.724 6.237 1.00 54.84 208 MET A CA 1
ATOM 1587 C C . MET A 1 208 ? -17.340 -17.263 5.491 1.00 54.84 208 MET A C 1
ATOM 1589 O O . MET A 1 208 ? -17.368 -18.417 5.062 1.00 54.84 208 MET A O 1
ATOM 1593 N N . VAL A 1 209 ? -18.383 -16.443 5.368 1.00 49.16 209 VAL A N 1
ATOM 1594 C CA . VAL A 1 209 ? -19.517 -16.753 4.498 1.00 49.16 209 VAL A CA 1
ATOM 1595 C C . VAL A 1 209 ? -19.053 -16.517 3.065 1.00 49.16 209 VAL A C 1
ATOM 1597 O O . VAL A 1 209 ? -19.344 -15.483 2.472 1.00 49.16 209 VAL A O 1
ATOM 1600 N N . TYR A 1 210 ? -18.333 -17.481 2.494 1.00 42.97 210 TYR A N 1
ATOM 1601 C CA . TYR A 1 210 ? -18.269 -17.584 1.045 1.00 42.97 210 TYR A CA 1
ATOM 1602 C C . TYR A 1 210 ? -19.694 -17.878 0.579 1.00 42.97 210 TYR A C 1
ATOM 1604 O O . TYR A 1 210 ? -20.197 -18.998 0.682 1.00 42.97 210 TYR A O 1
ATOM 1612 N N . LYS A 1 211 ? -20.393 -16.843 0.106 1.00 41.66 211 LYS A N 1
ATOM 1613 C CA . LYS A 1 211 ? -21.458 -17.064 -0.865 1.00 41.66 211 LYS A CA 1
ATOM 1614 C C . LYS A 1 211 ? -20.759 -17.512 -2.139 1.00 41.66 211 LYS A C 1
ATOM 1616 O O . LYS A 1 211 ? -20.481 -16.694 -3.008 1.00 41.66 211 LYS A O 1
ATOM 1621 N N . ASP A 1 212 ? -20.469 -18.805 -2.223 1.00 40.41 212 ASP A N 1
ATOM 1622 C CA . ASP A 1 212 ? -20.279 -19.442 -3.515 1.00 40.41 212 ASP A CA 1
ATOM 1623 C C . ASP A 1 212 ? -21.513 -19.093 -4.351 1.00 40.41 212 ASP A C 1
ATOM 1625 O O . ASP A 1 212 ? -22.651 -19.419 -3.991 1.00 40.41 212 ASP A O 1
ATOM 1629 N N . GLY A 1 213 ? -21.283 -18.312 -5.405 1.00 39.72 213 GLY A N 1
ATOM 1630 C CA . GLY A 1 213 ? -22.295 -17.970 -6.386 1.00 39.72 213 GLY A CA 1
ATOM 1631 C C . GLY A 1 213 ? -22.911 -19.248 -6.945 1.00 39.72 213 GLY A C 1
ATOM 1632 O O . GLY A 1 213 ? -22.196 -20.134 -7.414 1.00 39.72 213 GLY A O 1
ATOM 1633 N N . GLY A 1 214 ? -24.237 -19.337 -6.843 1.00 32.66 214 GLY A N 1
ATOM 1634 C CA . GLY A 1 214 ? -25.046 -20.298 -7.591 1.00 32.66 214 GLY A CA 1
ATOM 1635 C C . GLY A 1 214 ? -25.262 -19.874 -9.035 1.00 32.66 214 GLY A C 1
ATOM 1636 O O . GLY A 1 214 ? -25.057 -18.677 -9.343 1.00 32.66 214 GLY A O 1
#

Sequence (214 aa):
YVVSMDPYLQAYLDSVQQDQEYNCEYARSNECGCYNNGDDYGTFEKCEYDCFMNKGMEYCVDNNPYAEDDGQQEEEDDWDLMDMVQCQQLNGGSYYTGAYCSSDGGSIVMGVFTDDSCSNLSDVYGGQEMYTTITGKELPHSTTTLIGNECMSCMEGADANYNDQQDADAVKEGCETLYLQAGKCEQGLNGGGSGNNNACQYMEGINMVYKDGG

Organism: NCBI:txid267567

Secondary structure (DSSP, 8-state):
-B--HHHHHHHHHHHHHHHHHHHHHHHHHHTS-GGGS-S-HHHHHHHHHHHHHHHT-GGG-SS-TT--SSS---------HHHHHS-EE-TTSS-EEEEEE-TTSS-EEEEEESSTTS-SBSSTTTTHHHHHHHHSS--TTSSS-SS-SPPPP-BPPTT-TTS-SS----B-HHHHHHHHHSB---TT-SSSS----TTHHHHHH---------

Foldseek 3Di:
DAFDPLLVLVLQVVLVVVVLVVVLVCCLVPPLPLVPDDDDPLSSLQSSCVSCVVVVSCVSHPDDSPPDPPPPPPPPVPPPVSNQQQFADDPPDQKTKHWDQDPLNPAIFIAIANDSRRPHGPDPQRCQVVCCVRPVDGRPRSPPGSDDPDDRDQFADPPVPPPPPPDPDRGPPSVVSRVVNDQDCPPPDPDPDDGHRRCVVVVVPDPNPPPPDD

pLDDT: mean 77.7, std 15.73, range [32.66, 95.81]